Protein AF-B0ER87-F1 (afdb_monomer_lite)

Organism: Entamoeba dispar (strain ATCC PRA-260 / SAW760) (NCBI:txid370354)

pLDDT: mean 89.77, std 8.2, range [53.56, 98.44]

Structure (mmCIF, N/CA/C/O backbone):
data_AF-B0ER87-F1
#
_entry.id   AF-B0ER87-F1
#
loop_
_atom_site.group_PDB
_atom_site.id
_atom_site.type_symbol
_atom_site.label_atom_id
_atom_site.label_alt_id
_atom_site.label_comp_id
_atom_site.label_asym_id
_atom_site.label_entity_id
_atom_site.label_seq_id
_atom_site.pdbx_PDB_ins_code
_atom_site.Cartn_x
_atom_site.Cartn_y
_atom_site.Cartn_z
_atom_site.occupancy
_atom_site.B_iso_or_equiv
_atom_site.auth_seq_id
_atom_site.auth_comp_id
_atom_site.auth_asym_id
_atom_site.auth_atom_id
_atom_site.pdbx_PDB_model_num
ATOM 1 N N . MET A 1 1 ? 21.633 -5.264 -20.282 1.00 67.19 1 MET A N 1
ATOM 2 C CA . MET A 1 1 ? 21.502 -3.811 -20.520 1.00 67.19 1 MET A CA 1
ATOM 3 C C . MET A 1 1 ? 20.647 -3.518 -21.751 1.00 67.19 1 MET A C 1
ATOM 5 O O . MET A 1 1 ? 19.527 -3.089 -21.542 1.00 67.19 1 MET A O 1
ATOM 9 N N . LYS A 1 2 ? 21.061 -3.895 -22.976 1.00 79.31 2 LYS A N 1
ATOM 10 C CA . LYS A 1 2 ? 20.283 -3.659 -24.220 1.00 79.31 2 LYS A CA 1
ATOM 11 C C . LYS A 1 2 ? 18.790 -4.029 -24.152 1.00 79.31 2 LYS A C 1
ATOM 13 O O . LYS A 1 2 ? 17.955 -3.267 -24.606 1.00 79.31 2 LYS A O 1
ATOM 18 N N . ILE A 1 3 ? 18.440 -5.175 -23.555 1.00 76.44 3 ILE A N 1
ATOM 19 C CA . ILE A 1 3 ? 17.034 -5.621 -23.431 1.00 76.44 3 ILE A CA 1
ATOM 20 C C . ILE A 1 3 ? 16.199 -4.661 -22.567 1.00 76.44 3 ILE A C 1
ATOM 22 O O . ILE A 1 3 ? 15.046 -4.402 -22.888 1.00 76.44 3 ILE A O 1
ATOM 26 N N . TYR A 1 4 ? 16.778 -4.124 -21.490 1.00 80.00 4 TYR A N 1
ATOM 27 C CA . TYR A 1 4 ? 16.091 -3.172 -20.619 1.00 80.00 4 TYR A CA 1
ATOM 28 C C . TYR A 1 4 ? 15.885 -1.825 -21.317 1.00 80.00 4 TYR A C 1
ATOM 30 O O . TYR A 1 4 ? 14.798 -1.270 -21.248 1.00 80.00 4 TYR A O 1
ATOM 38 N N . GLU A 1 5 ? 16.912 -1.320 -22.006 1.00 76.25 5 GLU A N 1
ATOM 39 C CA . GLU A 1 5 ? 16.836 -0.058 -22.757 1.00 76.25 5 GLU A CA 1
ATOM 40 C C . GLU A 1 5 ? 15.736 -0.123 -23.821 1.00 76.25 5 GLU A C 1
ATOM 42 O O . GLU A 1 5 ? 14.880 0.755 -23.869 1.00 76.25 5 GLU A O 1
ATOM 47 N N . ILE A 1 6 ? 15.694 -1.222 -24.581 1.00 77.00 6 ILE A N 1
ATOM 48 C CA . ILE A 1 6 ? 14.645 -1.486 -25.569 1.00 77.00 6 ILE A CA 1
ATOM 49 C C . ILE A 1 6 ? 13.263 -1.544 -24.899 1.00 77.00 6 ILE A C 1
ATOM 51 O O . ILE A 1 6 ? 12.319 -0.917 -25.371 1.00 77.00 6 ILE A O 1
ATOM 55 N N . ALA A 1 7 ? 13.127 -2.270 -23.784 1.00 71.75 7 ALA A N 1
ATOM 56 C CA . ALA A 1 7 ? 11.853 -2.367 -23.073 1.00 71.75 7 ALA A CA 1
ATOM 57 C C . ALA A 1 7 ? 11.386 -1.013 -22.517 1.00 71.75 7 ALA A C 1
ATOM 59 O O . ALA A 1 7 ? 10.198 -0.718 -22.582 1.00 71.75 7 ALA A O 1
ATOM 60 N N . HIS A 1 8 ? 12.301 -0.184 -22.009 1.00 76.19 8 HIS A N 1
ATOM 61 C CA . HIS A 1 8 ? 11.993 1.157 -21.514 1.00 76.19 8 HIS A CA 1
ATOM 62 C C . HIS A 1 8 ? 11.523 2.075 -22.651 1.00 76.19 8 HIS A C 1
ATOM 64 O O . HIS A 1 8 ? 10.492 2.729 -22.514 1.00 76.19 8 HIS A O 1
ATOM 70 N N . GLU A 1 9 ? 12.216 2.079 -23.790 1.00 79.38 9 GLU A N 1
ATOM 71 C CA . GLU A 1 9 ? 11.803 2.852 -24.966 1.00 79.38 9 GLU A CA 1
ATOM 72 C C . GLU A 1 9 ? 10.400 2.440 -25.440 1.00 79.38 9 GLU A C 1
ATOM 74 O O . GLU A 1 9 ? 9.530 3.288 -25.644 1.00 79.38 9 GLU A O 1
ATOM 79 N N . PHE A 1 10 ? 10.131 1.133 -25.520 1.00 79.06 10 PHE A N 1
ATOM 80 C CA . PHE A 1 10 ? 8.806 0.641 -25.894 1.00 79.06 10 PHE A CA 1
ATOM 81 C C . PHE A 1 10 ? 7.740 0.914 -24.837 1.00 79.06 10 PHE A C 1
ATOM 83 O O . PHE A 1 10 ? 6.597 1.179 -25.209 1.00 79.06 10 PHE A O 1
ATOM 90 N N . LEU A 1 11 ? 8.075 0.893 -23.543 1.00 80.81 11 LEU A N 1
ATOM 91 C CA . LEU A 1 11 ? 7.136 1.217 -22.467 1.00 80.81 11 LEU A CA 1
ATOM 92 C C . LEU A 1 11 ? 6.538 2.615 -22.674 1.00 80.81 11 LEU A C 1
ATOM 94 O O . LEU A 1 11 ? 5.349 2.807 -22.445 1.00 80.81 11 LEU A O 1
ATOM 98 N N . GLN A 1 12 ? 7.341 3.580 -23.136 1.00 76.19 12 GLN A N 1
ATOM 99 C CA . GLN A 1 12 ? 6.901 4.960 -23.395 1.00 76.19 12 GLN A CA 1
ATOM 100 C C . GLN A 1 12 ? 5.921 5.088 -24.569 1.00 76.19 12 GLN A C 1
ATOM 102 O O . GLN A 1 12 ? 5.213 6.087 -24.663 1.00 76.19 12 GLN A O 1
ATOM 107 N N . GLN A 1 13 ? 5.865 4.090 -25.451 1.00 78.62 13 GLN A N 1
ATOM 108 C CA . GLN A 1 13 ? 5.068 4.109 -26.683 1.00 78.62 13 GLN A CA 1
ATOM 109 C C . GLN A 1 13 ? 3.936 3.065 -26.685 1.00 78.62 13 GLN A C 1
ATOM 111 O O . GLN A 1 13 ? 3.193 2.962 -27.661 1.00 78.62 13 GLN A O 1
ATOM 116 N N . SER A 1 14 ? 3.817 2.268 -25.621 1.00 79.25 14 SER A N 1
ATOM 117 C CA . SER A 1 14 ? 2.914 1.114 -25.543 1.00 79.25 14 SER A CA 1
ATOM 118 C C . SER A 1 14 ? 1.769 1.340 -24.562 1.00 79.25 14 SER A C 1
ATOM 120 O O . SER A 1 14 ? 1.901 2.113 -23.622 1.00 79.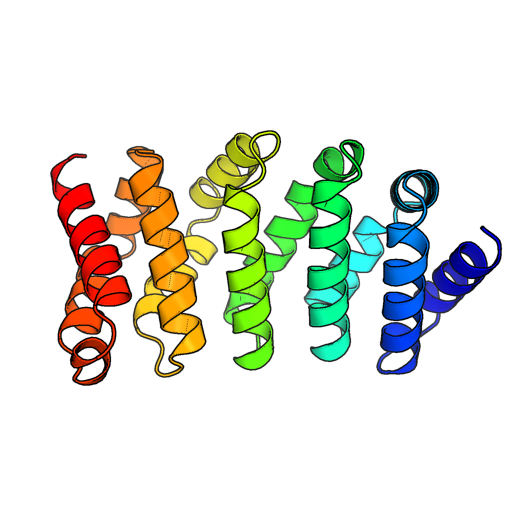25 14 SER A O 1
ATOM 122 N N . PHE A 1 15 ? 0.675 0.592 -24.738 1.00 74.62 15 PHE A N 1
ATOM 123 C CA . PHE A 1 15 ? -0.490 0.587 -23.844 1.00 74.62 15 PHE A CA 1
ATOM 124 C C . PHE A 1 15 ? -1.000 -0.845 -23.617 1.00 74.62 15 PHE A C 1
ATOM 126 O O . PHE A 1 15 ? -0.738 -1.736 -24.435 1.00 74.62 15 PHE A O 1
ATOM 133 N N . GLY A 1 16 ? -1.722 -1.083 -22.517 1.00 78.81 16 GLY A N 1
ATOM 134 C CA . GLY A 1 16 ? -2.387 -2.364 -22.247 1.00 78.81 16 GLY A CA 1
ATOM 135 C C . GLY A 1 16 ? -1.434 -3.569 -22.214 1.00 78.81 16 GLY A C 1
ATOM 136 O O . GLY A 1 16 ? -0.385 -3.532 -21.574 1.00 78.81 16 GLY A O 1
ATOM 137 N N . ASP A 1 17 ? -1.776 -4.659 -22.910 1.00 81.00 17 ASP A N 1
ATOM 138 C CA . ASP A 1 17 ? -1.030 -5.926 -22.820 1.00 81.00 17 ASP A CA 1
ATOM 139 C C . ASP A 1 17 ? 0.439 -5.815 -23.290 1.00 81.00 17 ASP A C 1
ATOM 141 O O . ASP A 1 17 ? 1.310 -6.490 -22.739 1.00 81.00 17 ASP A O 1
ATOM 145 N N . VAL A 1 18 ? 0.752 -4.940 -24.256 1.00 82.81 18 VAL A N 1
ATOM 146 C CA . VAL A 1 18 ? 2.143 -4.724 -24.707 1.00 82.81 18 VAL A CA 1
ATOM 147 C C . VAL A 1 18 ? 2.964 -4.070 -23.597 1.00 82.81 18 VAL A C 1
ATOM 149 O O . VAL A 1 18 ? 4.065 -4.529 -23.287 1.00 82.81 18 VAL A O 1
ATOM 152 N N . MET A 1 19 ? 2.403 -3.056 -22.934 1.00 86.62 19 MET A N 1
ATOM 153 C CA . MET A 1 19 ? 3.028 -2.433 -21.767 1.00 86.62 19 MET A CA 1
ATOM 154 C C . MET A 1 19 ? 3.212 -3.450 -20.635 1.00 86.62 19 MET A C 1
ATOM 156 O O . MET A 1 19 ? 4.279 -3.523 -20.027 1.00 86.62 19 MET A O 1
ATOM 160 N N . ALA A 1 20 ? 2.208 -4.295 -20.399 1.00 85.12 20 ALA A N 1
ATOM 161 C CA . ALA A 1 20 ? 2.263 -5.343 -19.390 1.00 85.12 20 ALA A CA 1
ATOM 162 C C . ALA A 1 20 ? 3.418 -6.338 -19.634 1.00 85.12 20 ALA A C 1
ATOM 164 O O . ALA A 1 20 ? 4.075 -6.765 -18.682 1.00 85.12 20 ALA A O 1
ATOM 165 N N . ILE A 1 21 ? 3.704 -6.688 -20.894 1.00 86.19 21 ILE A N 1
ATOM 166 C CA . ILE A 1 21 ? 4.863 -7.517 -21.261 1.00 86.19 21 ILE A CA 1
ATOM 167 C C . ILE A 1 21 ? 6.172 -6.769 -20.990 1.00 86.19 21 ILE A C 1
ATOM 169 O O . ILE A 1 21 ? 7.085 -7.345 -20.396 1.00 86.19 21 ILE A O 1
ATOM 173 N N . MET A 1 22 ? 6.262 -5.487 -21.359 1.00 87.12 22 MET A N 1
ATOM 174 C CA . MET A 1 22 ? 7.466 -4.687 -21.098 1.00 87.12 22 MET A CA 1
ATOM 175 C C . MET A 1 22 ? 7.754 -4.579 -19.598 1.00 87.12 22 MET A C 1
ATOM 177 O O . MET A 1 22 ? 8.886 -4.815 -19.184 1.00 87.12 22 MET A O 1
ATOM 181 N N . LEU A 1 23 ? 6.735 -4.355 -18.764 1.00 88.88 23 LEU A N 1
ATOM 182 C CA . LEU A 1 23 ? 6.876 -4.336 -17.303 1.00 88.88 23 LEU A CA 1
ATOM 183 C C . LEU A 1 23 ? 7.389 -5.671 -16.740 1.00 88.88 23 LEU A C 1
ATOM 185 O O . LEU A 1 23 ? 8.205 -5.674 -15.819 1.00 88.88 23 LEU A O 1
ATOM 189 N N . ILE A 1 24 ? 6.970 -6.810 -17.305 1.00 87.19 24 ILE A N 1
ATOM 190 C CA . ILE A 1 24 ? 7.498 -8.133 -16.925 1.00 87.19 24 ILE A CA 1
ATOM 191 C C . ILE A 1 24 ? 8.990 -8.236 -17.265 1.00 87.19 24 ILE A C 1
ATOM 193 O O . ILE A 1 24 ? 9.791 -8.643 -16.421 1.00 87.19 24 ILE A O 1
ATOM 197 N N . VAL A 1 25 ? 9.378 -7.844 -18.482 1.00 85.88 25 VAL A N 1
ATOM 198 C CA . VAL A 1 25 ? 10.783 -7.864 -18.920 1.00 85.88 25 VAL A CA 1
ATOM 199 C C . VAL A 1 25 ? 11.632 -6.947 -18.043 1.00 85.88 25 VAL A C 1
ATOM 201 O O . VAL A 1 25 ? 12.711 -7.339 -17.593 1.00 85.88 25 VAL A O 1
ATOM 204 N N . MET A 1 26 ? 11.142 -5.745 -17.744 1.00 87.75 26 MET A N 1
ATOM 205 C CA . MET A 1 26 ? 11.828 -4.782 -16.884 1.00 87.75 26 MET A CA 1
ATOM 206 C C . MET A 1 26 ? 11.976 -5.308 -15.460 1.00 87.75 26 MET A C 1
ATOM 208 O O . MET A 1 26 ? 13.077 -5.257 -14.913 1.00 87.75 26 MET A O 1
ATOM 212 N N . LYS A 1 27 ? 10.927 -5.901 -14.880 1.00 89.25 27 LYS A N 1
ATOM 213 C CA . LYS A 1 27 ? 10.997 -6.539 -13.562 1.00 89.25 27 LYS A CA 1
ATOM 214 C C . LYS A 1 27 ? 12.053 -7.647 -13.525 1.00 89.25 27 LYS A C 1
ATOM 216 O O . LYS A 1 27 ? 12.940 -7.604 -12.682 1.00 89.25 27 LYS A O 1
ATOM 221 N N . HIS A 1 28 ? 12.020 -8.600 -14.455 1.00 87.25 28 HIS A N 1
ATOM 222 C CA . HIS A 1 28 ? 12.972 -9.717 -14.444 1.00 87.25 28 HIS A CA 1
ATOM 223 C C . HIS A 1 28 ? 14.415 -9.290 -14.723 1.00 87.25 28 HIS A C 1
ATOM 225 O O . HIS A 1 28 ? 15.350 -9.800 -14.112 1.00 87.25 28 HIS A O 1
ATOM 231 N N . THR A 1 29 ? 14.622 -8.328 -15.622 1.00 84.31 29 THR A N 1
ATOM 232 C CA . THR A 1 29 ? 15.973 -7.817 -15.893 1.00 84.31 29 THR A CA 1
ATOM 233 C C . THR A 1 29 ? 16.531 -7.042 -14.701 1.00 84.31 29 THR A C 1
ATOM 235 O O . THR A 1 29 ? 17.677 -7.256 -14.312 1.00 84.31 29 THR A O 1
ATOM 238 N N . SER A 1 30 ? 15.723 -6.186 -14.077 1.00 86.38 30 SER A N 1
ATOM 239 C CA . SER A 1 30 ? 16.119 -5.435 -12.880 1.00 86.38 30 SER A CA 1
ATOM 240 C C . SER A 1 30 ? 16.281 -6.314 -11.633 1.00 86.38 30 SER A C 1
ATOM 242 O O . SER A 1 30 ? 17.092 -5.999 -10.764 1.00 86.38 30 SER A O 1
ATOM 244 N N . GLU A 1 31 ? 15.592 -7.458 -11.553 1.00 82.88 31 GLU A N 1
ATOM 245 C CA . GLU A 1 31 ? 15.802 -8.453 -10.498 1.00 82.88 31 GLU A CA 1
ATOM 246 C C . GLU A 1 31 ? 17.242 -8.973 -10.472 1.00 82.88 31 GLU A C 1
ATOM 248 O O . GLU A 1 31 ? 17.806 -9.157 -9.393 1.00 82.88 31 GLU A O 1
ATOM 253 N N . SER A 1 32 ? 17.854 -9.200 -11.629 1.00 81.31 32 SER A N 1
ATOM 254 C CA . SER A 1 32 ? 19.213 -9.740 -11.699 1.00 81.31 32 SER A CA 1
ATOM 255 C C . SER A 1 32 ? 20.306 -8.673 -11.579 1.00 81.31 32 SER A C 1
ATOM 257 O O . SER A 1 32 ? 21.441 -9.015 -11.254 1.00 81.31 32 SER A O 1
ATOM 259 N N . PHE A 1 33 ? 19.996 -7.393 -11.820 1.00 80.75 33 PHE A N 1
ATOM 260 C CA . PHE A 1 33 ? 21.007 -6.336 -11.926 1.00 80.75 33 PHE A CA 1
ATOM 261 C C . PHE A 1 33 ? 20.566 -5.031 -11.249 1.00 80.75 33 PHE A C 1
ATOM 263 O O . PHE A 1 33 ? 19.824 -4.237 -11.823 1.00 80.75 33 PHE A O 1
ATOM 270 N N . GLN A 1 34 ? 21.103 -4.748 -10.058 1.00 83.31 34 GLN A N 1
ATOM 271 C CA . GLN A 1 34 ? 20.823 -3.508 -9.318 1.00 83.31 34 GLN A CA 1
ATOM 272 C C . GLN A 1 34 ? 21.171 -2.236 -10.113 1.00 83.31 34 GLN A C 1
ATOM 274 O O . GLN A 1 34 ? 20.465 -1.233 -10.016 1.00 83.31 34 GLN A O 1
ATOM 279 N N . SER A 1 35 ? 22.225 -2.274 -10.937 1.00 86.06 35 SER A N 1
ATOM 280 C CA . SER A 1 35 ? 22.613 -1.148 -11.797 1.00 86.06 35 SER A CA 1
ATOM 281 C C . SER A 1 35 ? 21.507 -0.735 -12.768 1.00 86.06 35 SER A C 1
ATOM 283 O O . SER A 1 35 ? 21.368 0.451 -13.044 1.00 86.06 35 SER A O 1
ATOM 285 N N . ILE A 1 36 ? 20.676 -1.682 -13.221 1.00 87.19 36 ILE A N 1
ATOM 286 C CA . ILE A 1 36 ? 19.528 -1.395 -14.086 1.00 87.19 36 ILE A CA 1
ATOM 287 C C . ILE A 1 36 ? 18.488 -0.563 -13.339 1.00 87.19 36 ILE A C 1
ATOM 289 O O . ILE A 1 36 ? 17.975 0.393 -13.909 1.00 87.19 36 ILE A O 1
ATOM 293 N N . ILE A 1 37 ? 18.216 -0.877 -12.067 1.00 89.38 37 ILE A N 1
ATOM 294 C CA . ILE A 1 37 ? 17.279 -0.098 -11.243 1.00 89.38 37 ILE A CA 1
ATOM 295 C C . ILE A 1 37 ? 17.784 1.338 -11.110 1.00 89.38 37 ILE A C 1
ATOM 297 O O . ILE A 1 37 ? 17.033 2.278 -11.341 1.00 89.38 37 ILE A O 1
ATOM 301 N N . LYS A 1 38 ? 19.074 1.524 -10.810 1.00 87.81 38 LYS A N 1
ATOM 302 C CA . LYS A 1 38 ? 19.651 2.867 -10.687 1.00 87.81 38 LYS A CA 1
ATOM 303 C C . LYS A 1 38 ? 19.537 3.657 -11.995 1.00 87.81 38 LYS A C 1
ATOM 305 O O . LYS A 1 38 ? 19.010 4.760 -11.990 1.00 87.81 38 LYS A O 1
ATOM 310 N N . THR A 1 39 ? 19.929 3.064 -13.122 1.00 87.56 39 THR A N 1
ATOM 311 C CA . THR A 1 39 ? 19.788 3.697 -14.442 1.00 87.56 39 THR A CA 1
ATOM 312 C C . THR A 1 39 ? 18.327 3.986 -14.801 1.00 87.56 39 THR A C 1
ATOM 314 O O . THR A 1 39 ? 18.041 4.981 -15.458 1.00 87.56 39 THR A O 1
ATOM 317 N N . ALA A 1 40 ? 17.384 3.142 -14.381 1.00 87.50 40 ALA A N 1
ATOM 318 C CA . ALA A 1 40 ? 15.955 3.385 -14.558 1.00 87.50 40 ALA A CA 1
ATOM 319 C C . ALA A 1 40 ? 15.502 4.654 -13.827 1.00 87.50 40 ALA A C 1
ATOM 321 O O . ALA A 1 40 ? 14.832 5.508 -14.410 1.00 87.50 40 ALA A O 1
ATOM 322 N N . LEU A 1 41 ? 15.897 4.768 -12.558 1.00 90.50 41 LEU A N 1
ATOM 323 C CA . LEU A 1 41 ? 15.588 5.901 -11.691 1.00 90.50 41 LEU A CA 1
ATOM 324 C C . LEU A 1 41 ? 16.219 7.193 -12.213 1.00 90.50 41 LEU A C 1
ATOM 326 O O . LEU A 1 41 ? 15.517 8.193 -12.329 1.00 90.50 41 LEU A O 1
ATOM 330 N N . ASP A 1 42 ? 17.492 7.144 -12.613 1.00 88.75 42 ASP A N 1
ATOM 331 C CA . ASP A 1 42 ? 18.217 8.287 -13.186 1.00 88.75 42 ASP A CA 1
ATOM 332 C C . ASP A 1 42 ? 17.552 8.801 -14.480 1.00 88.75 42 ASP A C 1
ATOM 334 O O . ASP A 1 42 ? 17.602 9.992 -14.778 1.00 88.75 42 ASP A O 1
ATOM 338 N N . ASN A 1 43 ? 16.873 7.919 -15.225 1.00 87.12 43 ASN A N 1
ATOM 339 C CA . ASN A 1 43 ? 16.103 8.268 -16.423 1.00 87.12 43 ASN A CA 1
ATOM 340 C C . ASN A 1 43 ? 14.633 8.636 -16.136 1.00 87.12 43 ASN A C 1
ATOM 342 O O . ASN A 1 43 ? 13.832 8.734 -17.064 1.00 87.12 43 ASN A O 1
ATOM 346 N N . GLY A 1 44 ? 14.249 8.821 -14.871 1.00 87.88 44 GLY A N 1
ATOM 347 C CA . GLY A 1 44 ? 12.928 9.333 -14.504 1.00 87.88 44 GLY A CA 1
ATOM 348 C C . GLY A 1 44 ? 11.781 8.330 -14.634 1.00 87.88 44 GLY A C 1
ATOM 349 O O . GLY A 1 44 ? 10.622 8.747 -14.690 1.00 87.88 44 GLY A O 1
ATOM 350 N N . ILE A 1 45 ? 12.059 7.018 -14.633 1.00 90.00 45 ILE A N 1
ATOM 351 C CA . ILE A 1 45 ? 11.023 5.984 -14.812 1.00 90.00 45 ILE A CA 1
ATOM 352 C C . ILE A 1 45 ? 9.860 6.105 -13.818 1.00 90.00 45 ILE A C 1
ATOM 354 O O . ILE A 1 45 ? 8.727 5.757 -14.138 1.00 90.00 45 ILE A O 1
ATOM 358 N N . MET A 1 46 ? 10.114 6.631 -12.617 1.00 93.25 46 MET A N 1
ATOM 359 C CA . MET A 1 46 ? 9.098 6.772 -11.573 1.00 93.25 46 MET A CA 1
ATOM 360 C C . MET A 1 46 ? 7.913 7.633 -12.015 1.00 93.25 46 MET A C 1
ATOM 362 O O . MET A 1 46 ? 6.784 7.322 -11.646 1.00 93.25 46 MET A O 1
ATOM 366 N N . HIS A 1 47 ? 8.127 8.649 -12.859 1.00 91.25 47 HIS A N 1
ATOM 367 C CA . HIS A 1 47 ? 7.031 9.440 -13.430 1.00 91.25 47 HIS A CA 1
ATOM 368 C C . HIS A 1 47 ? 6.108 8.589 -14.305 1.00 91.25 47 HIS A C 1
ATOM 370 O O . HIS A 1 47 ? 4.885 8.720 -14.250 1.00 91.25 47 HIS A O 1
ATOM 376 N N . GLN A 1 48 ? 6.690 7.677 -15.080 1.00 90.50 48 GLN A N 1
ATOM 377 C CA . GLN A 1 48 ? 5.933 6.756 -15.912 1.00 90.50 48 GLN A CA 1
ATOM 378 C C . GLN A 1 48 ? 5.200 5.711 -15.068 1.00 90.50 48 GLN A C 1
ATOM 380 O O . GLN A 1 48 ? 4.030 5.445 -15.322 1.00 90.50 48 GLN A O 1
ATOM 385 N N . LEU A 1 49 ? 5.839 5.167 -14.027 1.00 94.25 49 LEU A N 1
ATOM 386 C CA . LEU A 1 49 ? 5.188 4.224 -13.112 1.00 94.25 49 LEU A CA 1
ATOM 387 C C . LEU A 1 49 ? 3.997 4.862 -12.387 1.00 94.25 49 LEU A C 1
ATOM 389 O O . LEU A 1 49 ? 2.954 4.225 -12.274 1.00 94.25 49 LEU A O 1
ATOM 393 N N . VAL A 1 50 ? 4.117 6.124 -11.963 1.00 94.56 50 VAL A N 1
ATOM 394 C CA . VAL A 1 50 ? 2.994 6.903 -11.415 1.00 94.56 50 VAL A CA 1
ATOM 395 C C . VAL A 1 50 ? 1.859 7.033 -12.432 1.00 94.56 50 VAL A C 1
ATOM 397 O O . VAL A 1 50 ? 0.710 6.765 -12.096 1.00 94.56 50 VAL A O 1
ATOM 400 N N . SER A 1 51 ? 2.171 7.381 -13.684 1.00 92.44 51 SER A N 1
ATOM 401 C CA . SER A 1 51 ? 1.163 7.478 -14.749 1.00 92.44 51 SER A CA 1
ATOM 402 C C . SER A 1 51 ? 0.412 6.156 -14.950 1.00 92.44 51 SER A C 1
ATOM 404 O O . SER A 1 51 ? -0.812 6.143 -15.058 1.00 92.44 51 SER A O 1
ATOM 406 N N . ILE A 1 52 ? 1.127 5.028 -14.912 1.00 92.75 52 ILE A N 1
ATOM 407 C CA . ILE A 1 52 ? 0.526 3.694 -15.031 1.00 92.75 52 ILE A CA 1
ATOM 408 C C . ILE A 1 52 ? -0.412 3.400 -13.854 1.00 92.75 52 ILE A C 1
ATOM 410 O O . ILE A 1 52 ? -1.516 2.902 -14.077 1.00 92.75 52 ILE A O 1
ATOM 414 N N . ILE A 1 53 ? -0.001 3.729 -12.620 1.00 95.19 53 ILE A N 1
ATOM 415 C CA . ILE A 1 53 ? -0.832 3.560 -11.416 1.00 95.19 53 ILE A CA 1
ATOM 416 C C . ILE A 1 53 ? -2.143 4.337 -11.512 1.00 95.19 53 ILE A C 1
ATOM 418 O O . ILE A 1 53 ? -3.159 3.829 -11.058 1.00 95.19 53 ILE A O 1
ATOM 422 N N . LEU A 1 54 ? -2.141 5.525 -12.112 1.00 90.88 54 LEU A N 1
ATOM 423 C CA . LEU A 1 54 ? -3.337 6.361 -12.189 1.00 90.88 54 LEU A CA 1
ATOM 424 C C . LEU A 1 54 ? -4.231 6.014 -13.388 1.00 90.88 54 LEU A C 1
ATOM 426 O O . LEU A 1 54 ? -5.451 6.014 -13.259 1.00 90.88 54 LEU A O 1
ATOM 430 N N . TYR A 1 55 ? -3.651 5.696 -14.549 1.00 88.25 55 TYR A N 1
ATOM 431 C CA . TYR A 1 55 ? -4.389 5.792 -15.816 1.00 88.25 55 TYR A CA 1
ATOM 432 C C . TYR A 1 55 ? -4.431 4.521 -16.671 1.00 88.25 55 TYR A C 1
ATOM 434 O O . TYR A 1 55 ? -5.207 4.481 -17.624 1.00 88.25 55 TYR A O 1
ATOM 442 N N . ASP A 1 56 ? -3.642 3.484 -16.373 1.00 88.12 56 ASP A N 1
ATOM 443 C CA . ASP A 1 56 ? -3.606 2.278 -17.219 1.00 88.12 56 ASP A CA 1
ATOM 444 C C . ASP A 1 56 ? -4.498 1.137 -16.689 1.00 88.12 56 ASP A C 1
ATOM 446 O O . ASP A 1 56 ? -5.240 1.277 -15.720 1.00 88.12 56 ASP A O 1
ATOM 450 N N . SER A 1 57 ? -4.452 -0.026 -17.331 1.00 90.12 57 SER A N 1
ATOM 451 C CA . SER A 1 57 ? -5.173 -1.234 -16.940 1.00 90.12 57 SER A CA 1
ATOM 452 C C . SER A 1 57 ? -4.719 -1.794 -15.585 1.00 90.12 57 SER A C 1
ATOM 454 O O 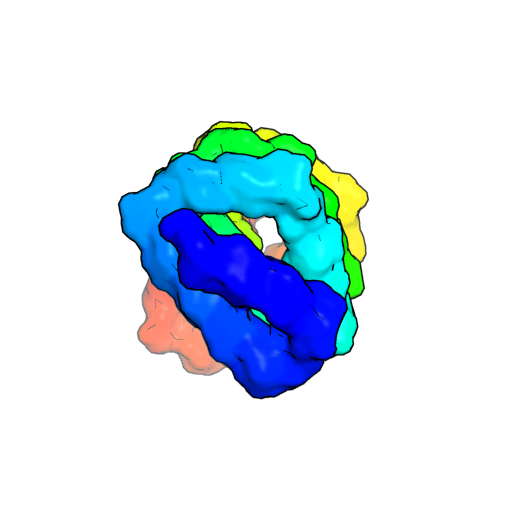. SER A 1 57 ? -3.540 -1.727 -15.230 1.00 90.12 57 SER A O 1
ATOM 456 N N . ASP A 1 58 ? -5.631 -2.453 -14.863 1.00 91.88 58 ASP A N 1
ATOM 457 C CA . ASP A 1 58 ? -5.335 -3.109 -13.576 1.00 91.88 58 ASP A CA 1
ATOM 458 C C . ASP A 1 58 ? -4.173 -4.110 -13.682 1.00 91.88 58 ASP A C 1
ATOM 460 O O . ASP A 1 58 ? -3.314 -4.174 -12.804 1.00 91.88 58 ASP A O 1
ATOM 464 N N . LYS A 1 59 ? -4.059 -4.806 -14.821 1.00 91.38 59 LYS A N 1
ATOM 465 C CA . LYS A 1 59 ? -2.919 -5.678 -15.148 1.00 91.38 59 LYS A CA 1
ATOM 466 C C . LYS A 1 59 ? -1.574 -4.945 -15.111 1.00 91.38 59 LYS A C 1
ATOM 468 O O . LYS A 1 59 ? -0.572 -5.527 -14.684 1.00 91.38 59 LYS A O 1
ATOM 473 N N . CYS A 1 60 ? -1.512 -3.725 -15.636 1.00 93.12 60 CYS A N 1
ATOM 474 C CA . CYS A 1 60 ? -0.299 -2.914 -15.630 1.00 93.12 60 CYS A CA 1
ATOM 475 C C . CYS A 1 60 ? -0.020 -2.390 -14.221 1.00 93.12 60 CYS A C 1
ATOM 477 O O . CYS A 1 60 ? 1.108 -2.525 -13.745 1.00 93.12 60 CYS A O 1
ATOM 479 N N . LYS A 1 61 ? -1.049 -1.894 -13.522 1.00 95.25 61 LYS A N 1
ATOM 480 C CA . LYS A 1 61 ? -0.952 -1.422 -12.133 1.00 95.25 61 LYS A CA 1
ATOM 481 C C . LYS A 1 61 ? -0.378 -2.499 -11.207 1.00 95.25 61 LYS A C 1
ATOM 483 O O . LYS A 1 61 ? 0.637 -2.273 -10.553 1.00 95.25 61 LYS A O 1
ATOM 488 N N . GLU A 1 62 ? -0.942 -3.706 -11.242 1.00 95.38 62 GLU A N 1
ATOM 489 C CA . GLU A 1 62 ? -0.470 -4.873 -10.484 1.00 95.38 62 GLU A CA 1
ATOM 490 C C . GLU A 1 62 ? 1.022 -5.158 -10.742 1.00 95.38 62 GLU A C 1
ATOM 492 O O . GLU A 1 62 ? 1.813 -5.365 -9.817 1.00 95.38 62 GLU A O 1
ATOM 497 N N . ARG A 1 63 ? 1.441 -5.139 -12.014 1.00 94.69 63 ARG A N 1
ATOM 498 C CA . ARG A 1 63 ? 2.838 -5.387 -12.401 1.00 94.69 63 ARG A CA 1
ATOM 499 C C . ARG A 1 63 ? 3.778 -4.306 -11.887 1.00 94.69 63 ARG A C 1
ATOM 501 O O . ARG A 1 63 ? 4.869 -4.646 -11.429 1.00 94.69 63 ARG A O 1
ATOM 508 N N . VAL A 1 64 ? 3.366 -3.039 -11.937 1.00 96.38 64 VAL A N 1
ATOM 509 C CA . VAL A 1 64 ? 4.140 -1.922 -11.384 1.00 96.38 64 VAL A CA 1
ATOM 510 C C . VAL A 1 64 ? 4.321 -2.098 -9.880 1.00 96.38 64 VAL A C 1
ATOM 512 O O . VAL A 1 64 ? 5.459 -2.075 -9.418 1.00 96.38 64 VAL A O 1
ATOM 515 N N . LEU A 1 65 ? 3.249 -2.365 -9.127 1.00 97.25 65 LEU A N 1
ATOM 516 C CA . LEU A 1 65 ? 3.321 -2.592 -7.676 1.00 97.25 65 LEU A CA 1
ATOM 517 C C . LEU A 1 65 ? 4.297 -3.731 -7.339 1.00 97.25 65 LEU A C 1
ATOM 519 O O . LEU A 1 65 ? 5.199 -3.572 -6.513 1.00 97.25 65 LEU A O 1
ATOM 523 N N . LYS A 1 66 ? 4.188 -4.863 -8.048 1.00 94.81 66 LYS A N 1
ATOM 524 C CA . LYS A 1 66 ? 5.074 -6.024 -7.862 1.00 94.81 66 LYS A CA 1
ATOM 525 C C . LYS A 1 66 ? 6.526 -5.728 -8.239 1.00 94.81 66 LYS A C 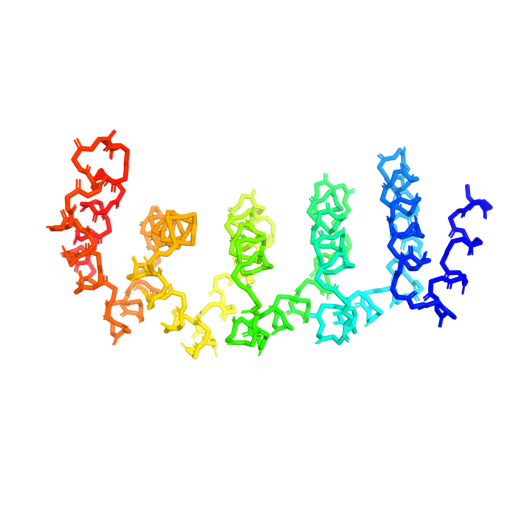1
ATOM 527 O O . LYS A 1 66 ? 7.430 -6.273 -7.608 1.00 94.81 66 LYS A O 1
ATOM 532 N N . MET A 1 67 ? 6.769 -4.903 -9.255 1.00 94.50 67 MET A N 1
ATOM 533 C CA . MET A 1 67 ? 8.117 -4.485 -9.644 1.00 94.50 67 MET A CA 1
ATOM 534 C C . MET A 1 67 ? 8.731 -3.539 -8.605 1.00 94.50 67 MET A C 1
ATOM 536 O O . MET A 1 67 ? 9.852 -3.775 -8.157 1.00 94.50 67 MET A O 1
ATOM 540 N N . VAL A 1 68 ? 7.988 -2.521 -8.165 1.00 95.75 68 VAL A N 1
ATOM 541 C CA . VAL A 1 68 ? 8.469 -1.533 -7.189 1.00 95.75 68 VAL A CA 1
ATOM 542 C C . VAL A 1 68 ? 8.796 -2.199 -5.849 1.00 95.75 68 VAL A C 1
ATOM 544 O O . VAL A 1 68 ? 9.866 -1.943 -5.306 1.00 95.75 68 VAL A O 1
ATOM 547 N N . LEU A 1 69 ? 7.983 -3.146 -5.356 1.00 94.38 69 LEU A N 1
ATOM 548 C CA . LEU A 1 69 ? 8.310 -3.900 -4.130 1.00 94.38 69 LEU A CA 1
ATOM 549 C C . LEU A 1 69 ? 9.622 -4.683 -4.225 1.00 94.38 69 LEU A C 1
ATOM 551 O O . LEU A 1 69 ? 10.333 -4.844 -3.230 1.00 94.38 69 LEU A O 1
ATOM 555 N N . VAL A 1 70 ? 9.946 -5.206 -5.408 1.00 92.00 70 VAL A N 1
ATOM 556 C CA . VAL A 1 70 ? 11.231 -5.871 -5.637 1.00 92.00 70 VAL A CA 1
ATOM 557 C C . VAL A 1 70 ? 12.371 -4.856 -5.595 1.00 92.00 70 VAL A C 1
ATOM 559 O O . VAL A 1 70 ? 13.429 -5.154 -5.038 1.00 92.00 70 VAL A O 1
ATOM 562 N N . TRP A 1 71 ? 12.164 -3.662 -6.149 1.00 93.75 71 TRP A N 1
ATOM 563 C CA . TRP A 1 71 ? 13.170 -2.600 -6.165 1.00 93.75 71 TRP A CA 1
ATOM 564 C C . TRP A 1 71 ? 13.428 -2.018 -4.775 1.00 93.75 71 TRP A C 1
ATOM 566 O O . TRP A 1 71 ? 14.590 -1.791 -4.443 1.00 93.75 71 TRP A O 1
ATOM 576 N N . CYS A 1 72 ? 12.396 -1.899 -3.934 1.00 92.75 72 CYS A N 1
ATOM 577 C CA . CYS A 1 72 ? 12.502 -1.516 -2.521 1.00 92.75 72 CYS A CA 1
ATOM 578 C C . CYS A 1 72 ? 13.521 -2.369 -1.745 1.00 92.75 72 CYS A C 1
ATOM 580 O O . CYS A 1 72 ? 14.176 -1.888 -0.831 1.00 92.75 72 CYS A O 1
ATOM 582 N N . LYS A 1 73 ? 13.697 -3.643 -2.120 1.00 89.56 73 LYS A N 1
ATOM 583 C CA . LYS A 1 73 ? 14.660 -4.560 -1.479 1.00 89.56 73 LYS A CA 1
ATOM 584 C C . LYS A 1 73 ? 16.085 -4.448 -2.025 1.00 89.56 73 LYS A C 1
ATOM 586 O O . LYS A 1 73 ? 16.969 -5.152 -1.546 1.00 89.56 73 LYS A O 1
ATOM 591 N N . LYS A 1 74 ? 16.296 -3.672 -3.090 1.00 89.75 74 LYS A N 1
ATOM 592 C CA . LYS A 1 74 ? 17.524 -3.716 -3.897 1.00 89.75 74 LYS A CA 1
ATOM 593 C C . LYS A 1 74 ? 18.159 -2.358 -4.136 1.00 89.75 74 LYS A C 1
ATOM 595 O O . LYS A 1 74 ? 19.327 -2.331 -4.502 1.00 89.75 74 LYS A O 1
ATOM 600 N N . CYS A 1 75 ? 17.441 -1.246 -4.015 1.00 89.12 75 CYS A N 1
ATOM 601 C CA . CYS A 1 75 ? 17.958 0.042 -4.464 1.00 89.12 75 CYS A CA 1
ATOM 602 C C . CYS A 1 75 ? 17.531 1.197 -3.557 1.00 89.12 75 CYS A C 1
ATOM 604 O O . CYS A 1 75 ? 16.422 1.705 -3.682 1.00 89.12 75 CYS A O 1
ATOM 606 N N . ASP A 1 76 ? 18.452 1.667 -2.713 1.00 87.00 76 ASP A N 1
ATOM 607 C CA . ASP A 1 76 ? 18.185 2.754 -1.759 1.00 87.00 76 ASP A CA 1
ATOM 608 C C . ASP A 1 76 ? 17.846 4.089 -2.445 1.00 87.00 76 ASP A C 1
ATOM 610 O O . ASP A 1 76 ? 17.121 4.914 -1.896 1.00 87.00 76 ASP A O 1
ATOM 614 N N . SER A 1 77 ? 18.317 4.318 -3.678 1.00 88.06 77 SER A N 1
ATOM 615 C CA . SER A 1 77 ? 17.974 5.542 -4.418 1.00 88.06 77 SER A CA 1
ATOM 616 C C . SER A 1 77 ? 16.492 5.625 -4.789 1.00 88.06 77 SER A C 1
ATOM 618 O O . SER A 1 77 ? 16.014 6.714 -5.097 1.00 88.06 77 SER A O 1
ATOM 620 N N . LEU A 1 78 ? 15.751 4.510 -4.734 1.00 92.00 78 LEU A N 1
ATOM 621 C CA . LEU A 1 78 ? 14.306 4.489 -4.963 1.00 92.00 78 LEU A CA 1
ATOM 622 C C . LEU A 1 78 ? 13.563 5.387 -3.962 1.00 92.00 78 LEU A C 1
ATOM 624 O O . LEU A 1 78 ? 12.587 6.040 -4.332 1.00 92.00 78 LEU A O 1
ATOM 628 N N . TRP A 1 79 ? 14.044 5.468 -2.715 1.00 93.06 79 TRP A N 1
ATOM 629 C CA . TRP A 1 79 ? 13.371 6.190 -1.630 1.00 93.06 79 TRP A CA 1
ATOM 630 C C . TRP A 1 79 ? 13.159 7.675 -1.925 1.00 93.06 79 TRP A C 1
ATOM 632 O O . TRP A 1 79 ? 12.160 8.243 -1.487 1.00 93.06 79 TRP A O 1
ATOM 642 N N . LEU A 1 80 ? 14.026 8.281 -2.745 1.00 89.50 80 LEU A N 1
ATOM 643 C CA . LEU A 1 80 ? 13.906 9.676 -3.183 1.00 89.50 80 LEU A CA 1
ATOM 644 C C . LEU A 1 80 ? 12.622 9.950 -3.981 1.00 89.50 80 LEU A C 1
ATOM 646 O O . LEU A 1 80 ? 12.164 11.087 -4.045 1.00 89.50 80 LEU A O 1
ATOM 650 N N . SER A 1 81 ? 12.036 8.918 -4.589 1.00 90.56 81 SER A N 1
ATOM 651 C CA . SER A 1 81 ? 10.840 9.017 -5.431 1.00 90.56 81 SER A CA 1
ATOM 652 C C . SER A 1 81 ? 9.644 8.239 -4.877 1.00 90.56 81 SER A C 1
ATOM 654 O O . SER A 1 81 ? 8.579 8.241 -5.490 1.00 90.56 81 SER A O 1
ATOM 656 N N . MET A 1 82 ? 9.784 7.573 -3.727 1.00 95.75 82 MET A N 1
ATOM 657 C CA . MET A 1 82 ? 8.705 6.745 -3.183 1.00 95.75 82 MET A CA 1
ATOM 658 C C . MET A 1 82 ? 7.529 7.556 -2.649 1.00 95.75 82 MET A C 1
ATOM 660 O O . MET A 1 82 ? 6.393 7.117 -2.793 1.00 95.75 82 MET A O 1
ATOM 664 N N . ASN A 1 83 ? 7.760 8.757 -2.110 1.00 96.06 83 ASN A N 1
ATOM 665 C CA . ASN A 1 83 ? 6.665 9.579 -1.589 1.00 96.06 83 ASN A CA 1
ATOM 666 C C . ASN A 1 83 ? 5.643 9.942 -2.670 1.00 96.06 83 ASN A C 1
ATOM 668 O O . ASN A 1 83 ? 4.447 9.787 -2.451 1.00 96.06 83 ASN A O 1
ATOM 672 N N . SER A 1 84 ? 6.095 10.376 -3.850 1.00 94.50 84 SER A N 1
ATOM 673 C CA . SER A 1 84 ? 5.185 10.703 -4.956 1.00 94.50 84 SER A CA 1
ATOM 674 C C . SER A 1 84 ? 4.448 9.468 -5.474 1.00 94.50 84 SER A C 1
ATOM 676 O O . SER A 1 84 ? 3.270 9.554 -5.823 1.00 94.50 84 SER A O 1
ATOM 678 N N . PHE A 1 85 ? 5.109 8.310 -5.475 1.00 97.50 85 PHE A N 1
ATOM 679 C CA . PHE A 1 85 ? 4.489 7.042 -5.843 1.00 97.50 85 PHE A CA 1
ATOM 680 C C . PHE A 1 85 ? 3.384 6.628 -4.858 1.00 97.50 85 PHE A C 1
ATOM 682 O O . PHE A 1 85 ? 2.267 6.341 -5.282 1.00 97.50 85 PHE A O 1
ATOM 689 N N . VAL A 1 86 ? 3.654 6.674 -3.549 1.00 98.06 86 VAL A N 1
ATOM 690 C CA . VAL A 1 86 ? 2.671 6.353 -2.498 1.00 98.06 86 VAL A CA 1
ATOM 691 C C . VAL A 1 86 ? 1.508 7.346 -2.489 1.00 98.06 86 VAL A C 1
ATOM 693 O O . VAL A 1 86 ? 0.359 6.926 -2.405 1.00 98.06 86 VAL A O 1
ATOM 696 N N . LEU A 1 87 ? 1.768 8.644 -2.663 1.00 97.44 87 LEU A N 1
ATOM 697 C CA . LEU A 1 87 ? 0.705 9.650 -2.791 1.00 97.44 87 LEU A CA 1
ATOM 698 C C . LEU A 1 87 ? -0.207 9.378 -3.995 1.00 97.44 87 LEU A C 1
ATOM 700 O O . LEU A 1 87 ? -1.417 9.557 -3.914 1.00 97.44 87 LEU A O 1
ATOM 704 N N . SER A 1 88 ? 0.356 8.896 -5.105 1.00 96.81 88 SER A N 1
ATOM 705 C CA . SER A 1 88 ? -0.441 8.516 -6.278 1.00 96.81 88 SER A CA 1
ATOM 706 C C . SER A 1 88 ? -1.328 7.301 -5.995 1.00 96.81 88 SER A C 1
ATOM 708 O O . SER A 1 88 ? -2.461 7.257 -6.463 1.00 96.81 88 SER A O 1
ATOM 710 N N . ILE A 1 89 ? -0.848 6.348 -5.185 1.00 98.19 89 ILE A N 1
ATOM 711 C CA . ILE A 1 89 ? -1.672 5.240 -4.684 1.00 98.19 89 ILE A CA 1
ATOM 712 C C . ILE A 1 89 ? -2.811 5.782 -3.823 1.00 98.19 89 ILE A C 1
ATOM 714 O O . ILE A 1 89 ? -3.960 5.446 -4.087 1.00 98.19 89 ILE A O 1
ATOM 718 N N . PHE A 1 90 ? -2.512 6.640 -2.842 1.00 98.12 90 PHE A N 1
ATOM 719 C CA . PHE A 1 90 ? -3.517 7.235 -1.954 1.00 98.12 90 PHE A CA 1
ATOM 720 C C . PHE A 1 90 ? -4.635 7.938 -2.725 1.00 98.12 90 PHE A C 1
ATOM 722 O O . PHE A 1 90 ? -5.805 7.701 -2.438 1.00 98.12 90 PHE A O 1
ATOM 729 N N . ASN A 1 91 ? -4.282 8.705 -3.757 1.00 95.56 91 ASN A N 1
ATOM 730 C CA . ASN A 1 91 ? -5.251 9.393 -4.610 1.00 95.56 91 ASN A CA 1
ATOM 731 C C . ASN A 1 91 ? -6.130 8.436 -5.433 1.00 95.56 91 ASN A C 1
ATOM 733 O O . ASN A 1 91 ? -7.247 8.795 -5.784 1.00 95.56 91 ASN A O 1
ATOM 737 N N . TYR A 1 92 ? -5.644 7.232 -5.745 1.00 96.62 92 TYR A N 1
ATOM 738 C CA . TYR A 1 92 ? -6.358 6.257 -6.575 1.00 96.62 92 TYR A CA 1
ATOM 739 C C . TYR A 1 92 ? -7.177 5.235 -5.767 1.00 96.62 92 TYR A C 1
ATOM 741 O O . TYR A 1 92 ? -8.028 4.549 -6.330 1.00 96.62 92 TYR A O 1
ATOM 749 N N . LEU A 1 93 ? -6.957 5.120 -4.451 1.00 97.06 93 LEU A N 1
ATOM 750 C CA . LEU A 1 93 ? -7.563 4.076 -3.609 1.00 97.06 93 LEU A CA 1
ATOM 751 C C . LEU A 1 93 ? -9.089 3.961 -3.766 1.00 97.06 93 LEU A C 1
ATOM 753 O O . LEU A 1 93 ? -9.604 2.848 -3.840 1.00 97.06 93 LEU A O 1
ATOM 757 N N . GLN A 1 94 ? -9.802 5.088 -3.841 1.00 95.12 94 GLN A N 1
ATOM 758 C CA . GLN A 1 94 ? -11.269 5.109 -3.921 1.00 95.12 94 GLN A CA 1
ATOM 759 C C . GLN A 1 94 ? -11.814 4.733 -5.308 1.00 95.12 94 GLN A C 1
ATOM 761 O O . GLN A 1 94 ? -12.961 4.306 -5.425 1.00 95.12 94 GLN A O 1
ATOM 766 N N . GLU A 1 95 ? -11.001 4.887 -6.354 1.00 95.00 95 GLU A N 1
ATOM 767 C CA . GLU A 1 95 ? -11.367 4.596 -7.747 1.00 95.00 95 GLU A CA 1
ATOM 768 C C . GLU A 1 95 ? -10.991 3.165 -8.162 1.00 95.00 95 GLU A C 1
ATOM 770 O O . GLU A 1 95 ? -11.414 2.672 -9.210 1.00 95.00 95 GLU A O 1
ATOM 775 N N . ALA A 1 96 ? -10.190 2.490 -7.338 1.00 95.50 96 ALA A N 1
ATOM 776 C CA . ALA A 1 96 ? -9.695 1.150 -7.585 1.00 95.50 96 ALA A CA 1
ATOM 777 C C . ALA A 1 96 ? -10.825 0.109 -7.685 1.00 95.50 96 ALA A C 1
ATOM 779 O O . ALA A 1 96 ? -11.728 0.040 -6.849 1.00 95.50 96 ALA A O 1
ATOM 780 N N . SER A 1 97 ? -10.720 -0.788 -8.673 1.00 95.50 97 SER A N 1
ATOM 781 C CA . SER A 1 97 ? -11.472 -2.047 -8.666 1.00 95.50 97 SER A CA 1
ATOM 782 C C . SER A 1 97 ? -11.088 -2.888 -7.438 1.00 95.50 97 SER A C 1
ATOM 784 O O . SER A 1 97 ? -9.999 -2.735 -6.887 1.00 95.50 97 SER A O 1
ATOM 786 N N . ASN A 1 98 ? -11.947 -3.812 -6.997 1.00 96.00 98 ASN A N 1
ATOM 787 C CA . ASN A 1 98 ? -11.626 -4.626 -5.813 1.00 96.00 98 ASN A CA 1
ATOM 788 C C . ASN A 1 98 ? -10.353 -5.466 -6.006 1.00 96.00 98 ASN A C 1
ATOM 790 O O . ASN A 1 98 ? -9.577 -5.613 -5.064 1.00 96.00 98 ASN A O 1
ATOM 794 N N . ASP A 1 99 ? -10.117 -5.964 -7.222 1.00 94.88 99 ASP A N 1
ATOM 795 C CA . ASP A 1 99 ? -8.936 -6.767 -7.545 1.00 94.88 99 ASP A CA 1
ATOM 796 C C . ASP A 1 99 ? -7.651 -5.943 -7.405 1.00 94.88 99 ASP A C 1
ATOM 798 O O . ASP A 1 99 ? -6.697 -6.387 -6.765 1.00 94.88 99 ASP A O 1
ATOM 802 N N . ILE A 1 100 ? -7.627 -4.715 -7.940 1.00 97.06 100 ILE A N 1
ATOM 803 C CA . ILE A 1 100 ? -6.447 -3.856 -7.796 1.00 97.06 100 ILE A CA 1
ATOM 804 C C . ILE A 1 100 ? -6.337 -3.257 -6.391 1.00 97.06 100 ILE A C 1
ATOM 806 O O . ILE A 1 100 ? -5.227 -3.084 -5.895 1.00 97.06 100 ILE A O 1
ATOM 810 N N . LEU A 1 101 ? -7.455 -3.007 -5.704 1.00 98.06 101 LEU A N 1
ATOM 811 C CA . LEU A 1 101 ? -7.465 -2.517 -4.326 1.00 98.06 101 LEU A CA 1
ATOM 812 C C . LEU A 1 101 ? -6.770 -3.497 -3.369 1.00 98.06 101 LEU A C 1
ATOM 814 O O . LEU A 1 101 ? -5.999 -3.066 -2.513 1.00 98.06 101 LEU A O 1
ATOM 818 N N . VAL A 1 102 ? -6.957 -4.808 -3.558 1.00 98.12 102 VAL A N 1
ATOM 819 C CA . VAL A 1 102 ? -6.202 -5.840 -2.823 1.00 98.12 102 VAL A CA 1
ATOM 820 C C . VAL A 1 102 ? -4.693 -5.654 -2.999 1.00 98.12 102 VAL A C 1
ATOM 822 O O . VAL A 1 102 ? -3.950 -5.661 -2.019 1.00 98.12 102 VAL A O 1
ATOM 825 N N . GLU A 1 103 ? -4.228 -5.467 -4.232 1.00 98.06 103 GLU A N 1
ATOM 826 C CA . GLU A 1 103 ? -2.801 -5.309 -4.537 1.00 98.06 103 GLU A CA 1
ATOM 827 C C . GLU A 1 103 ? -2.241 -3.977 -4.004 1.00 98.06 103 GLU A C 1
ATOM 829 O O . GLU A 1 103 ? -1.106 -3.936 -3.526 1.00 98.06 103 GLU A O 1
ATOM 834 N N . LEU A 1 104 ? -3.036 -2.900 -4.015 1.00 98.38 104 LEU A N 1
ATOM 835 C CA . LEU A 1 104 ? -2.658 -1.599 -3.452 1.00 98.38 104 LEU A CA 1
ATOM 836 C C . LEU A 1 104 ? -2.507 -1.670 -1.928 1.00 98.38 104 LEU A C 1
ATOM 838 O O . LEU A 1 104 ? -1.472 -1.261 -1.406 1.00 98.38 104 LEU A O 1
ATOM 842 N N . ILE A 1 105 ? -3.482 -2.233 -1.205 1.00 98.44 105 ILE A N 1
ATOM 843 C CA . ILE A 1 105 ? -3.389 -2.366 0.260 1.00 98.44 105 ILE A CA 1
ATOM 844 C C . ILE A 1 105 ? -2.252 -3.326 0.628 1.00 98.44 105 ILE A C 1
ATOM 846 O O . ILE A 1 105 ? -1.472 -3.044 1.536 1.00 98.44 105 ILE A O 1
ATOM 850 N N . TYR A 1 106 ? -2.079 -4.421 -0.120 1.00 98.38 106 TYR A N 1
ATOM 851 C CA . TYR A 1 106 ? -0.938 -5.316 0.069 1.00 98.38 106 TYR A CA 1
ATOM 852 C C . TYR A 1 106 ? 0.397 -4.579 -0.090 1.00 98.38 106 TYR A C 1
ATOM 854 O O . TYR A 1 106 ? 1.296 -4.744 0.737 1.00 98.38 106 TYR A O 1
ATOM 862 N N . PHE A 1 107 ? 0.532 -3.752 -1.132 1.00 98.44 107 PHE A N 1
ATOM 863 C CA . PHE A 1 107 ? 1.717 -2.928 -1.349 1.00 98.44 107 PHE A CA 1
ATOM 864 C C . PHE A 1 107 ? 1.986 -2.012 -0.151 1.00 98.44 107 PHE A C 1
ATOM 866 O O . PHE A 1 107 ? 3.102 -2.014 0.369 1.00 98.44 107 PHE A O 1
ATOM 873 N N . LEU A 1 108 ? 0.960 -1.296 0.316 1.00 98.31 108 LEU A N 1
ATOM 874 C CA . LEU A 1 108 ? 1.023 -0.400 1.471 1.00 98.31 108 LEU A CA 1
ATOM 875 C C . LEU A 1 108 ? 1.443 -1.134 2.756 1.00 98.31 108 LEU A C 1
ATOM 877 O O . LEU A 1 108 ? 2.332 -0.659 3.461 1.00 98.31 108 LEU A O 1
ATOM 881 N N . ASN A 1 109 ? 0.918 -2.337 3.012 1.00 97.81 109 ASN A N 1
ATOM 882 C CA . ASN A 1 109 ? 1.338 -3.165 4.151 1.00 97.81 109 ASN A CA 1
ATOM 883 C C . ASN A 1 109 ? 2.814 -3.557 4.072 1.00 97.81 109 ASN A C 1
ATOM 885 O O . ASN A 1 109 ? 3.522 -3.603 5.076 1.00 97.81 109 ASN A O 1
ATOM 889 N N . LYS A 1 110 ? 3.335 -3.828 2.870 1.00 97.69 110 LYS A N 1
ATOM 890 C CA . LYS A 1 110 ? 4.760 -4.149 2.719 1.00 97.69 110 LYS A CA 1
ATOM 891 C C . LYS A 1 110 ? 5.674 -2.966 2.995 1.00 97.69 110 LYS A C 1
ATOM 893 O O . LYS A 1 110 ? 6.831 -3.209 3.335 1.00 97.69 110 LYS A O 1
ATOM 898 N N . LEU A 1 111 ? 5.188 -1.727 2.911 1.00 97.19 111 LEU A N 1
ATOM 899 C CA . LEU A 1 111 ? 6.001 -0.548 3.207 1.00 97.19 111 LEU A CA 1
ATOM 900 C C . LEU A 1 111 ? 6.440 -0.476 4.674 1.00 97.19 111 LEU A C 1
ATOM 902 O O . LEU A 1 111 ? 7.540 0.005 4.940 1.00 97.19 111 LEU A O 1
ATOM 906 N N . PHE A 1 112 ? 5.661 -1.043 5.602 1.00 96.06 112 PHE A N 1
ATOM 907 C CA . PHE A 1 112 ? 6.027 -1.104 7.021 1.00 96.06 112 PHE A CA 1
ATOM 908 C C . PHE A 1 112 ? 7.301 -1.914 7.300 1.00 96.06 112 PHE A C 1
ATOM 910 O O . PHE A 1 112 ? 7.957 -1.703 8.315 1.00 96.06 112 PHE A O 1
ATOM 917 N N . LEU A 1 113 ? 7.686 -2.814 6.388 1.00 94.88 113 LEU A N 1
ATOM 918 C CA . LEU A 1 113 ? 8.863 -3.674 6.540 1.00 94.88 113 LEU A CA 1
ATOM 919 C C . LEU A 1 113 ? 10.176 -2.991 6.123 1.00 94.88 113 LEU A C 1
ATOM 921 O O . LEU A 1 113 ? 11.246 -3.574 6.292 1.00 94.88 113 LEU A O 1
ATOM 925 N N . PHE A 1 114 ? 10.121 -1.789 5.540 1.00 95.25 114 PHE A N 1
ATOM 926 C CA . PHE A 1 114 ? 11.305 -1.065 5.075 1.00 95.25 114 PHE A CA 1
ATOM 927 C C . PHE A 1 114 ? 11.669 0.054 6.054 1.00 95.25 114 PHE A C 1
ATOM 929 O O . PHE A 1 114 ? 11.249 1.198 5.887 1.00 95.25 114 PHE A O 1
ATOM 936 N N . GLU A 1 115 ? 12.502 -0.267 7.047 1.00 93.12 115 GLU A N 1
ATOM 937 C CA . GLU A 1 115 ? 12.915 0.651 8.128 1.00 93.12 115 GLU A CA 1
ATOM 938 C C . GLU A 1 115 ? 13.413 2.015 7.622 1.00 93.12 115 GLU A C 1
ATOM 940 O O . GLU A 1 115 ? 13.102 3.052 8.202 1.00 93.12 115 GLU A O 1
ATOM 945 N N . GLN A 1 116 ? 14.140 2.030 6.500 1.00 92.50 116 GLN A N 1
ATOM 946 C CA . GLN A 1 116 ? 14.689 3.250 5.895 1.00 92.50 116 GLN A CA 1
ATOM 947 C C . GLN A 1 116 ? 13.603 4.217 5.394 1.00 92.50 116 GLN A C 1
ATOM 949 O O . GLN A 1 116 ? 13.809 5.430 5.383 1.00 92.50 116 GLN A O 1
ATOM 954 N N . TYR A 1 117 ? 12.455 3.687 4.964 1.00 95.88 117 TYR A N 1
ATOM 955 C CA . TYR A 1 117 ? 11.348 4.463 4.409 1.00 95.88 117 TYR A CA 1
ATOM 956 C C . TYR A 1 117 ? 10.212 4.687 5.416 1.00 95.88 117 TYR A C 1
ATOM 958 O O . TYR A 1 117 ? 9.446 5.644 5.277 1.00 95.88 117 TYR A O 1
ATOM 966 N N . LEU A 1 118 ? 10.137 3.855 6.459 1.00 95.56 118 LEU A N 1
ATOM 967 C CA . LEU A 1 118 ? 9.069 3.861 7.455 1.00 95.56 118 LEU A CA 1
ATOM 968 C C . LEU A 1 118 ? 8.759 5.261 8.028 1.00 95.56 118 LEU A C 1
ATOM 970 O O . LEU A 1 118 ? 7.587 5.631 8.006 1.00 95.56 118 LEU A O 1
ATOM 974 N N . PRO A 1 119 ? 9.732 6.105 8.442 1.00 95.56 119 PRO A N 1
ATOM 975 C CA . PRO A 1 119 ? 9.416 7.441 8.957 1.00 95.56 119 PRO A CA 1
ATOM 976 C C . PRO A 1 119 ? 8.703 8.341 7.938 1.00 95.56 119 PRO A C 1
ATOM 978 O O . PRO A 1 119 ? 7.792 9.087 8.292 1.00 95.56 119 PRO A O 1
ATOM 981 N N . SER A 1 120 ? 9.095 8.260 6.661 1.00 97.00 120 SER A N 1
ATOM 982 C CA . SER A 1 120 ? 8.441 9.020 5.588 1.00 97.00 120 SER A CA 1
ATOM 983 C C . SER A 1 120 ? 7.044 8.480 5.311 1.00 97.00 120 SER A C 1
ATOM 985 O O . SER A 1 120 ? 6.114 9.257 5.118 1.00 97.00 120 SER A O 1
ATOM 987 N N . TYR A 1 121 ? 6.882 7.159 5.343 1.00 97.31 121 TYR A N 1
ATOM 988 C CA . TYR A 1 121 ? 5.593 6.521 5.123 1.00 97.31 121 TYR A CA 1
ATOM 989 C C . TYR A 1 121 ? 4.576 6.843 6.230 1.00 97.31 121 TYR A C 1
ATOM 991 O O . TYR A 1 121 ? 3.454 7.243 5.927 1.00 97.31 121 TYR A O 1
ATOM 999 N N . LEU A 1 122 ? 4.980 6.772 7.504 1.00 96.62 122 LEU A N 1
ATOM 1000 C CA . LEU A 1 122 ? 4.130 7.161 8.636 1.00 96.62 122 LEU A CA 1
ATOM 1001 C C . LEU A 1 122 ? 3.719 8.633 8.555 1.00 96.62 122 LEU A C 1
ATOM 1003 O O . LEU A 1 122 ? 2.562 8.969 8.801 1.00 96.62 122 LEU A O 1
ATOM 1007 N N . LYS A 1 123 ? 4.646 9.514 8.157 1.00 97.06 123 LYS A N 1
ATOM 1008 C CA . LYS A 1 123 ? 4.338 10.925 7.912 1.00 97.06 123 LYS A CA 1
ATOM 1009 C C . LYS A 1 123 ? 3.271 11.086 6.823 1.00 97.06 123 LYS A C 1
ATOM 1011 O O . LYS A 1 123 ? 2.311 11.818 7.034 1.00 97.06 123 LYS A O 1
ATOM 1016 N N . LEU A 1 124 ? 3.394 10.367 5.705 1.00 97.69 124 LEU A N 1
ATOM 1017 C CA . LEU A 1 124 ? 2.393 10.410 4.636 1.00 97.69 124 LEU A CA 1
ATOM 1018 C C . LEU A 1 124 ? 1.018 9.930 5.109 1.00 97.69 124 LEU A C 1
ATOM 1020 O O . LEU A 1 124 ? 0.028 10.574 4.783 1.00 97.69 124 LEU A O 1
ATOM 1024 N N . LEU A 1 125 ? 0.935 8.850 5.891 1.00 96.88 125 LEU A N 1
ATOM 1025 C CA . LEU A 1 125 ? -0.347 8.379 6.434 1.00 96.88 125 LEU A CA 1
ATOM 1026 C C . LEU A 1 125 ? -1.032 9.448 7.301 1.00 96.88 125 LEU A C 1
ATOM 1028 O O . LEU A 1 125 ? -2.233 9.661 7.169 1.00 96.88 125 LEU A O 1
ATOM 1032 N N . LYS A 1 126 ? -0.265 10.165 8.132 1.00 96.25 126 LYS A N 1
ATOM 1033 C CA . LYS A 1 126 ? -0.782 11.260 8.974 1.00 96.25 126 LYS A CA 1
ATOM 1034 C C . LYS A 1 126 ? -1.253 12.466 8.163 1.00 96.25 126 LYS A C 1
ATOM 1036 O O . LYS A 1 126 ? -2.227 13.113 8.527 1.00 96.25 126 LYS A O 1
ATOM 1041 N N . GLU A 1 127 ? -0.547 12.787 7.082 1.00 96.50 127 GLU A N 1
ATOM 1042 C CA . GLU A 1 127 ? -0.828 13.963 6.250 1.00 96.50 127 GLU A CA 1
ATOM 1043 C C . GLU A 1 127 ? -1.960 13.734 5.233 1.00 96.50 127 GLU A C 1
ATOM 1045 O O . GLU A 1 127 ? -2.443 14.698 4.644 1.00 96.50 127 GLU A O 1
ATOM 1050 N N . ASN A 1 128 ? -2.408 12.489 5.029 1.00 96.50 128 ASN A N 1
ATOM 1051 C CA . ASN A 1 128 ? -3.418 12.126 4.028 1.00 96.50 128 ASN A CA 1
ATOM 1052 C C . ASN A 1 128 ? -4.654 11.494 4.685 1.00 96.50 128 ASN A C 1
ATOM 1054 O O . ASN A 1 128 ? -4.915 10.297 4.537 1.00 96.50 128 ASN A O 1
ATOM 1058 N N . ALA A 1 129 ? -5.426 12.320 5.399 1.00 91.69 129 ALA A N 1
ATOM 1059 C CA . ALA A 1 129 ? -6.599 11.890 6.163 1.00 91.69 129 ALA A CA 1
ATOM 1060 C C . ALA A 1 129 ? -7.640 11.137 5.314 1.00 91.69 129 ALA A C 1
ATOM 1062 O O . ALA A 1 129 ? -8.123 10.098 5.748 1.00 91.69 129 ALA A O 1
ATOM 1063 N N . ASP A 1 130 ? -7.919 11.587 4.086 1.00 95.50 130 ASP A N 1
ATOM 1064 C CA . ASP A 1 130 ? -8.908 10.944 3.204 1.00 95.50 130 ASP A CA 1
ATOM 1065 C C . ASP A 1 130 ? -8.515 9.502 2.838 1.00 95.50 130 ASP A C 1
ATOM 1067 O O . ASP A 1 130 ? -9.354 8.598 2.784 1.00 95.50 130 ASP A O 1
ATOM 1071 N N . ALA A 1 131 ? -7.219 9.267 2.612 1.00 97.00 131 ALA A N 1
ATOM 1072 C CA . ALA A 1 131 ? -6.697 7.936 2.327 1.00 97.00 131 ALA A CA 1
ATOM 1073 C C . ALA A 1 131 ? -6.760 7.045 3.573 1.00 97.00 131 ALA A C 1
ATOM 1075 O O . ALA A 1 131 ? -7.185 5.892 3.483 1.00 97.00 131 ALA A O 1
ATOM 1076 N N . LEU A 1 132 ? -6.391 7.584 4.741 1.00 96.81 132 LEU A N 1
ATOM 1077 C CA . LEU A 1 132 ? -6.489 6.873 6.015 1.00 96.81 132 LEU A CA 1
ATOM 1078 C C . LEU A 1 132 ? -7.943 6.488 6.328 1.00 96.81 132 LEU A C 1
ATOM 1080 O O . LEU A 1 132 ? -8.211 5.329 6.636 1.00 96.81 132 LEU A O 1
ATOM 1084 N N . GLN A 1 133 ? -8.885 7.421 6.179 1.00 96.88 133 GLN A N 1
ATOM 1085 C CA . GLN A 1 133 ? -10.315 7.193 6.384 1.00 96.88 133 GLN A CA 1
ATOM 1086 C C . GLN A 1 133 ? -10.857 6.095 5.464 1.00 96.88 133 GLN A C 1
ATOM 1088 O O . GLN A 1 133 ? -11.610 5.214 5.894 1.00 96.88 133 GLN A O 1
ATOM 1093 N N . PHE A 1 134 ? -10.460 6.122 4.190 1.00 97.94 134 PHE A N 1
ATOM 1094 C CA . PHE A 1 134 ? -10.846 5.083 3.246 1.00 97.94 134 PHE A CA 1
ATOM 1095 C C . PHE A 1 134 ? -10.309 3.711 3.673 1.00 97.94 134 PHE A C 1
ATOM 1097 O O . PHE A 1 134 ? -11.076 2.750 3.737 1.00 97.94 134 PHE A O 1
ATOM 1104 N N . LEU A 1 135 ? -9.029 3.624 4.053 1.00 97.81 135 LEU A N 1
ATOM 1105 C CA . LEU A 1 135 ? -8.424 2.385 4.549 1.00 97.81 135 LEU A CA 1
ATOM 1106 C C . LEU A 1 135 ? -9.123 1.870 5.818 1.00 97.81 135 LEU A C 1
ATOM 1108 O O . LEU A 1 135 ? -9.366 0.667 5.921 1.00 97.81 135 LEU A O 1
ATOM 1112 N N . VAL A 1 136 ? -9.504 2.757 6.747 1.00 97.12 136 VAL A N 1
ATOM 1113 C CA . VAL A 1 136 ? -10.306 2.412 7.938 1.00 97.12 136 VAL A CA 1
ATOM 1114 C C . VAL A 1 136 ? -11.662 1.829 7.528 1.00 97.12 136 VAL A C 1
ATOM 1116 O O . VAL A 1 136 ? -12.113 0.827 8.083 1.00 97.12 136 VAL A O 1
ATOM 1119 N N . THR A 1 137 ? -12.314 2.415 6.526 1.00 96.25 137 THR A N 1
ATOM 1120 C CA . THR A 1 137 ? -13.609 1.933 6.018 1.00 96.25 137 THR A CA 1
ATOM 1121 C C . THR A 1 137 ? -13.485 0.556 5.357 1.00 96.25 137 THR A C 1
ATOM 1123 O O . THR A 1 137 ? -14.385 -0.279 5.482 1.00 96.25 137 THR A O 1
ATOM 1126 N N . CYS A 1 138 ? -12.353 0.265 4.708 1.00 96.69 138 CYS A N 1
ATOM 1127 C CA . CYS A 1 138 ? -12.089 -1.033 4.087 1.00 96.69 138 CYS A CA 1
ATOM 1128 C C . CYS A 1 138 ? -12.083 -2.212 5.079 1.00 96.69 138 CYS A C 1
ATOM 1130 O O . CYS A 1 138 ? -12.341 -3.341 4.656 1.00 96.69 138 CYS A O 1
ATO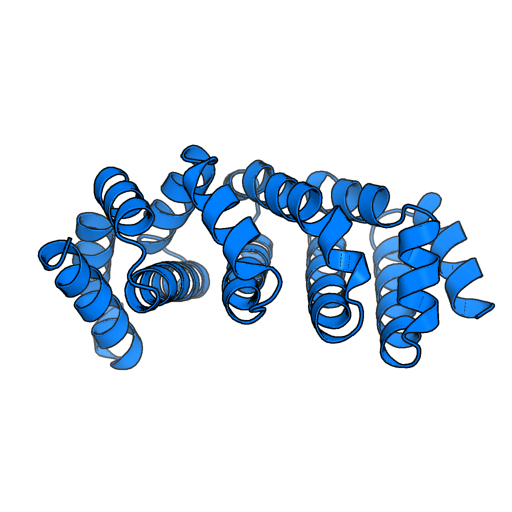M 1132 N N . ILE A 1 139 ? -11.911 -1.978 6.389 1.00 94.00 139 ILE A N 1
ATOM 1133 C CA . ILE A 1 139 ? -12.082 -3.007 7.437 1.00 94.00 139 ILE A CA 1
ATOM 1134 C C . ILE A 1 139 ? -13.492 -3.624 7.384 1.00 94.00 139 ILE A C 1
ATOM 1136 O O . ILE A 1 139 ? -13.671 -4.808 7.658 1.00 94.00 139 ILE A O 1
ATOM 1140 N N . ARG A 1 140 ? -14.507 -2.862 6.956 1.00 91.25 140 ARG A N 1
ATOM 1141 C CA . ARG A 1 140 ? -15.895 -3.334 6.793 1.00 91.25 140 ARG A CA 1
ATOM 1142 C C . ARG A 1 140 ? -16.211 -3.849 5.391 1.00 91.25 140 ARG A C 1
ATOM 1144 O O . ARG A 1 140 ? -17.375 -4.083 5.064 1.00 91.25 140 ARG A O 1
ATOM 1151 N N . SER A 1 141 ? -15.201 -4.031 4.543 1.00 92.12 141 SER A N 1
ATOM 1152 C CA . SER A 1 141 ? -15.413 -4.516 3.183 1.00 92.12 141 SER A CA 1
ATOM 1153 C C . SER A 1 141 ? -16.131 -5.868 3.170 1.00 92.12 141 SER A C 1
ATOM 1155 O O . SER A 1 141 ? -15.861 -6.756 3.981 1.00 92.12 141 SER A O 1
ATOM 1157 N N . LYS A 1 142 ? -17.027 -6.043 2.192 1.00 89.56 142 LYS A N 1
ATOM 1158 C CA . LYS A 1 142 ? -17.656 -7.339 1.888 1.00 89.56 142 LYS A CA 1
ATOM 1159 C C . LYS A 1 142 ? -16.668 -8.322 1.250 1.00 89.56 142 LYS A C 1
ATOM 1161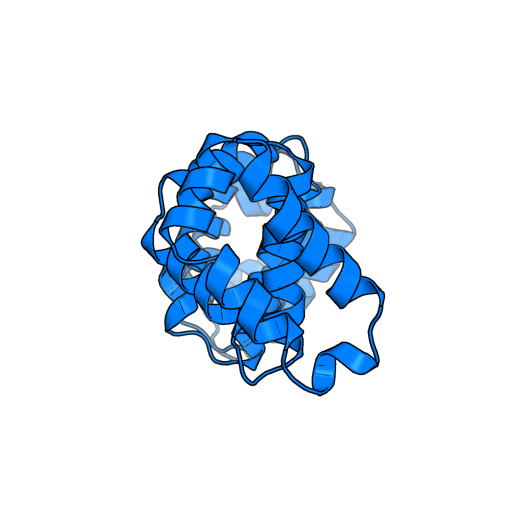 O O . LYS A 1 142 ? -16.929 -9.520 1.226 1.00 89.56 142 LYS A O 1
ATOM 1166 N N . TYR A 1 143 ? -15.549 -7.821 0.726 1.00 91.25 143 TYR A N 1
ATOM 1167 C CA . TYR A 1 143 ? -14.480 -8.631 0.158 1.00 91.25 143 TYR A CA 1
ATOM 1168 C C . TYR A 1 143 ? -13.485 -8.986 1.253 1.00 91.25 143 TYR A C 1
ATOM 1170 O O . TYR A 1 143 ? -12.777 -8.113 1.758 1.00 91.25 143 TYR A O 1
ATOM 1178 N N . LEU A 1 144 ? -13.405 -10.279 1.574 1.00 89.06 144 LEU A N 1
ATOM 1179 C CA . LEU A 1 144 ? -12.539 -10.794 2.631 1.00 89.06 144 LEU A CA 1
ATOM 1180 C C . LEU A 1 144 ? -11.116 -10.246 2.534 1.00 89.06 144 LEU A C 1
ATOM 1182 O O . LEU A 1 144 ? -10.606 -9.688 3.495 1.00 89.06 144 LEU A O 1
ATOM 1186 N N . LYS A 1 145 ? -10.477 -10.397 1.370 1.00 93.00 145 LYS A N 1
ATOM 1187 C CA . LYS A 1 145 ? -9.057 -10.073 1.223 1.00 93.00 145 LYS A CA 1
ATOM 1188 C C . LYS A 1 145 ? -8.762 -8.598 1.498 1.00 93.00 145 LYS A C 1
ATOM 1190 O O . LYS A 1 145 ? -7.722 -8.288 2.069 1.00 93.00 145 LYS A O 1
ATOM 1195 N N . ILE A 1 146 ? -9.682 -7.706 1.122 1.00 95.81 146 ILE A N 1
ATOM 1196 C CA . ILE A 1 146 ? -9.587 -6.273 1.425 1.00 95.81 146 ILE A CA 1
ATOM 1197 C C . ILE A 1 146 ? -9.686 -6.066 2.937 1.00 95.81 146 ILE A C 1
ATOM 1199 O O . ILE A 1 146 ? -8.806 -5.441 3.515 1.00 95.81 146 ILE A O 1
ATOM 1203 N N . LYS A 1 147 ? -10.707 -6.648 3.575 1.00 91.88 147 LYS A N 1
ATOM 1204 C CA . LYS A 1 147 ? -10.905 -6.579 5.028 1.00 91.88 147 LYS A CA 1
ATOM 1205 C C . LYS A 1 147 ? -9.672 -7.067 5.803 1.00 91.88 147 LYS A C 1
ATOM 1207 O O . LYS A 1 147 ? -9.205 -6.356 6.684 1.00 91.88 147 LYS A O 1
ATOM 1212 N N . GLU A 1 148 ? -9.132 -8.237 5.457 1.00 91.81 148 GLU A N 1
ATOM 1213 C CA . GLU A 1 148 ? -7.937 -8.817 6.092 1.00 91.81 148 GLU A CA 1
ATOM 1214 C C . GLU A 1 148 ? -6.720 -7.899 5.974 1.00 91.81 148 GLU A C 1
ATOM 1216 O O . GLU A 1 148 ? -6.032 -7.641 6.956 1.00 91.81 148 GLU A O 1
ATOM 1221 N N . LEU A 1 149 ? -6.444 -7.401 4.765 1.00 96.19 149 LEU A N 1
ATOM 1222 C CA . LEU A 1 149 ? -5.283 -6.551 4.521 1.00 96.19 149 LEU A CA 1
ATOM 1223 C C . LEU A 1 149 ? -5.430 -5.189 5.201 1.00 96.19 149 LEU A C 1
ATOM 1225 O O . LEU A 1 149 ? -4.446 -4.667 5.718 1.00 96.19 149 LEU A O 1
ATOM 1229 N N . SER A 1 150 ? -6.637 -4.624 5.230 1.00 96.12 150 SER A N 1
ATOM 1230 C CA . SER A 1 150 ? -6.912 -3.395 5.971 1.00 96.12 150 SER A CA 1
ATOM 1231 C C . SER A 1 150 ? -6.742 -3.595 7.471 1.00 96.12 150 SER A C 1
ATOM 1233 O O . SER A 1 150 ? -6.127 -2.755 8.114 1.00 96.12 150 SER A O 1
ATOM 1235 N N . LEU A 1 151 ? -7.214 -4.709 8.034 1.00 94.31 151 LEU A N 1
ATOM 1236 C CA . LEU A 1 151 ? -6.997 -5.008 9.447 1.00 94.31 151 LEU A CA 1
ATOM 1237 C C . LEU A 1 151 ? -5.504 -5.178 9.769 1.00 94.31 151 LEU A C 1
ATOM 1239 O O . LEU A 1 151 ? -5.017 -4.576 10.721 1.00 94.31 151 LEU A O 1
ATOM 1243 N N . GLU A 1 152 ? -4.764 -5.912 8.931 1.00 94.94 152 GLU A N 1
ATOM 1244 C CA . GLU A 1 152 ? -3.307 -6.072 9.056 1.00 94.94 152 GLU A CA 1
ATOM 1245 C C . GLU A 1 152 ? -2.580 -4.713 9.024 1.00 94.94 152 GLU A C 1
ATOM 1247 O O . GLU A 1 152 ? -1.629 -4.508 9.777 1.00 94.94 152 GLU A O 1
ATOM 1252 N N . LEU A 1 153 ? -3.049 -3.761 8.207 1.00 96.25 153 LEU A N 1
ATOM 1253 C CA . LEU A 1 153 ? -2.500 -2.402 8.140 1.00 96.25 153 LEU A CA 1
ATOM 1254 C C . LEU A 1 153 ? -2.606 -1.681 9.490 1.00 96.25 153 LEU A C 1
ATOM 1256 O O . LEU A 1 153 ? -1.620 -1.140 9.992 1.00 96.25 153 LEU A O 1
ATOM 1260 N N . PHE A 1 154 ? -3.799 -1.669 10.090 1.00 95.25 154 PHE A N 1
ATOM 1261 C CA . PHE A 1 154 ? -4.024 -0.980 11.366 1.00 95.25 154 PHE A CA 1
ATOM 1262 C C . PHE A 1 154 ? -3.395 -1.713 12.542 1.00 95.25 154 PHE A C 1
ATOM 1264 O O . PHE A 1 154 ? -2.927 -1.071 13.483 1.00 95.25 154 PHE A O 1
ATOM 1271 N N . HIS A 1 155 ? -3.305 -3.038 12.468 1.00 94.12 155 HIS A N 1
ATOM 1272 C CA . HIS A 1 155 ? -2.549 -3.826 13.429 1.00 94.12 155 HIS A CA 1
ATOM 1273 C C . HIS A 1 155 ? -1.068 -3.434 13.423 1.00 94.12 155 HIS A C 1
ATOM 1275 O O . HIS A 1 155 ? -0.508 -3.136 14.476 1.00 94.12 155 HIS A O 1
ATOM 1281 N N . GLN A 1 156 ? -0.454 -3.296 12.243 1.00 94.38 156 GLN A N 1
ATOM 1282 C CA . GLN A 1 156 ? 0.929 -2.819 12.115 1.00 94.38 156 GLN A CA 1
ATOM 1283 C C . GLN A 1 156 ? 1.121 -1.403 12.677 1.00 94.38 156 GLN A C 1
ATOM 1285 O O . GLN A 1 156 ? 2.104 -1.157 13.377 1.00 94.38 156 GLN A O 1
ATOM 1290 N N . ILE A 1 157 ? 0.175 -0.489 12.436 1.00 93.25 157 ILE A N 1
ATOM 1291 C CA . ILE A 1 157 ? 0.184 0.853 13.046 1.00 93.25 157 ILE A CA 1
ATOM 1292 C C . ILE A 1 157 ? 0.161 0.758 14.579 1.00 93.25 157 ILE A C 1
ATOM 1294 O O . ILE A 1 157 ? 0.950 1.426 15.249 1.00 93.25 157 ILE A O 1
ATOM 1298 N N . CYS A 1 158 ? -0.701 -0.096 15.133 1.00 92.00 158 CYS A N 1
ATOM 1299 C CA . CYS A 1 158 ? -0.812 -0.302 16.576 1.00 92.00 158 CYS A CA 1
ATOM 1300 C C . CYS A 1 158 ? 0.484 -0.871 17.177 1.00 92.00 158 CYS A C 1
ATOM 1302 O O . CYS A 1 158 ? 0.945 -0.386 18.208 1.00 92.00 158 CYS A O 1
ATOM 1304 N N . LEU A 1 159 ? 1.126 -1.835 16.507 1.00 92.19 159 LEU A N 1
ATOM 1305 C CA . LEU A 1 159 ? 2.399 -2.418 16.951 1.00 92.19 159 LEU A CA 1
ATOM 1306 C C . LEU A 1 159 ? 3.548 -1.401 16.987 1.00 92.19 159 LEU A C 1
ATOM 1308 O O . LEU A 1 159 ? 4.432 -1.497 17.841 1.00 92.19 159 LEU A O 1
ATOM 1312 N N . LEU A 1 160 ? 3.532 -0.411 16.091 1.00 91.19 160 LEU A N 1
ATOM 1313 C CA . LEU A 1 160 ? 4.515 0.674 16.082 1.00 91.19 160 LEU A CA 1
ATOM 1314 C C . LEU A 1 160 ? 4.329 1.671 17.234 1.00 91.19 160 LEU A C 1
ATOM 1316 O O . LEU A 1 160 ? 5.247 2.445 17.501 1.00 91.19 160 LEU A O 1
ATOM 1320 N N . ASN A 1 161 ? 3.187 1.634 17.931 1.00 87.81 161 ASN A N 1
ATOM 1321 C CA . ASN A 1 161 ? 2.827 2.545 19.020 1.00 87.81 161 ASN A CA 1
ATOM 1322 C C . ASN A 1 161 ? 2.973 4.035 18.642 1.00 87.81 161 ASN A C 1
ATOM 1324 O O . ASN A 1 161 ? 3.372 4.860 19.464 1.00 87.81 161 ASN A O 1
ATOM 1328 N N . ASP A 1 162 ? 2.659 4.396 17.393 1.00 90.06 162 ASP A N 1
ATOM 1329 C CA . ASP A 1 162 ? 2.597 5.800 16.978 1.00 90.06 162 ASP A CA 1
ATOM 1330 C C . ASP A 1 162 ? 1.262 6.407 17.438 1.00 90.06 162 ASP A C 1
ATOM 1332 O O . ASP A 1 162 ? 0.266 6.353 16.716 1.00 90.06 162 ASP A O 1
ATOM 1336 N N . CYS A 1 163 ? 1.243 6.967 18.655 1.00 90.56 163 CYS A N 1
ATOM 1337 C CA . CYS A 1 163 ? 0.043 7.516 19.303 1.00 90.56 163 CYS A CA 1
ATOM 1338 C C . CYS A 1 163 ? -0.760 8.449 18.390 1.00 90.56 163 CYS A C 1
ATOM 1340 O O . CYS A 1 163 ? -1.969 8.299 18.283 1.00 90.56 163 CYS A O 1
ATOM 1342 N N . GLN A 1 164 ? -0.091 9.353 17.670 1.00 93.31 164 GLN A N 1
ATOM 1343 C CA . GLN A 1 164 ? -0.769 10.315 16.801 1.00 93.31 164 GLN A CA 1
ATOM 1344 C C . GLN A 1 164 ? -1.473 9.626 15.625 1.00 93.31 164 GLN A C 1
ATOM 1346 O O . GLN A 1 164 ? -2.566 10.023 15.233 1.00 93.31 164 GLN A O 1
ATOM 1351 N N . LEU A 1 165 ? -0.845 8.613 15.018 1.00 93.88 165 LEU A N 1
ATOM 1352 C CA . LEU A 1 165 ? -1.475 7.880 13.919 1.00 93.88 165 LEU A CA 1
ATOM 1353 C C . LEU A 1 165 ? -2.607 6.973 14.422 1.00 93.88 165 LEU A C 1
ATOM 1355 O O . LEU A 1 165 ? -3.604 6.813 13.722 1.00 93.88 165 LEU A O 1
ATOM 1359 N N . ILE A 1 166 ? -2.468 6.416 15.628 1.00 94.25 166 ILE A N 1
ATOM 1360 C CA . ILE A 1 166 ? -3.524 5.637 16.283 1.00 94.25 166 ILE A CA 1
ATOM 1361 C C . ILE A 1 166 ? -4.726 6.537 16.605 1.00 94.25 166 ILE A C 1
ATOM 1363 O O . ILE A 1 166 ? -5.840 6.174 16.243 1.00 94.25 166 ILE A O 1
ATOM 1367 N N . GLU A 1 167 ? -4.520 7.719 17.195 1.00 94.31 167 GLU A N 1
ATOM 1368 C CA . GLU A 1 167 ? -5.571 8.729 17.423 1.00 94.31 167 GLU A CA 1
ATOM 1369 C C . GLU A 1 167 ? -6.288 9.084 16.123 1.00 94.31 167 GLU A C 1
ATOM 1371 O O . GLU A 1 167 ? -7.506 8.974 16.047 1.00 94.31 167 GLU A O 1
ATOM 1376 N N . LEU A 1 168 ? -5.538 9.406 15.063 1.00 95.44 168 LEU A N 1
ATOM 1377 C CA . LEU A 1 168 ? -6.128 9.700 13.757 1.00 95.44 168 LEU A CA 1
ATOM 1378 C C . LEU A 1 168 ? -6.938 8.520 13.209 1.00 95.44 168 LEU A C 1
ATOM 1380 O O . LEU A 1 168 ? -7.992 8.727 12.614 1.00 95.44 168 LEU A O 1
ATOM 1384 N N . ALA A 1 169 ? -6.474 7.281 13.379 1.00 94.50 169 ALA A N 1
ATOM 1385 C CA . ALA A 1 169 ? -7.229 6.107 12.953 1.00 94.50 169 ALA A CA 1
ATOM 1386 C C . ALA A 1 169 ? -8.523 5.939 13.772 1.00 94.50 169 ALA A C 1
ATOM 1388 O O . ALA A 1 169 ? -9.574 5.652 13.195 1.00 94.50 169 ALA A O 1
ATOM 1389 N N . ILE A 1 170 ? -8.469 6.160 15.090 1.00 94.12 170 ILE A N 1
ATOM 1390 C CA . ILE A 1 170 ? -9.638 6.142 15.983 1.00 94.12 170 ILE A CA 1
ATOM 1391 C C . ILE A 1 170 ? -10.643 7.218 15.568 1.00 94.12 170 ILE A C 1
ATOM 1393 O O . ILE A 1 170 ? -11.808 6.893 15.365 1.00 94.12 170 ILE A O 1
ATOM 1397 N N . ASP A 1 171 ? -10.191 8.454 15.347 1.00 95.06 171 ASP A N 1
ATOM 1398 C CA . ASP A 1 171 ? -11.033 9.573 14.905 1.00 95.06 171 ASP A CA 1
ATOM 1399 C C . ASP A 1 171 ? -11.718 9.290 13.555 1.00 95.06 171 ASP A C 1
ATOM 1401 O O . ASP A 1 171 ? -12.801 9.803 13.273 1.00 95.06 171 ASP A O 1
ATOM 1405 N N . ASN A 1 172 ? -11.114 8.433 12.727 1.00 95.19 172 ASN A N 1
ATOM 1406 C CA . ASN A 1 172 ? -11.674 7.963 11.459 1.00 95.19 172 ASN A CA 1
ATOM 1407 C C . ASN A 1 172 ? -12.583 6.722 11.586 1.00 95.19 172 ASN A C 1
ATOM 1409 O O . ASN A 1 172 ? -13.035 6.189 10.570 1.00 95.19 172 ASN A O 1
ATOM 1413 N N . GLY A 1 173 ? -12.881 6.266 12.805 1.00 94.69 173 GLY A N 1
ATOM 1414 C CA . GLY A 1 173 ? -13.811 5.169 13.082 1.00 94.69 173 GLY A CA 1
ATOM 1415 C C . GLY A 1 173 ? -13.179 3.775 13.095 1.00 94.69 173 GLY A C 1
ATOM 1416 O O . GLY A 1 173 ? -13.856 2.784 12.806 1.00 94.69 173 GLY A O 1
ATOM 1417 N N . MET A 1 174 ? -11.869 3.667 13.362 1.00 95.06 174 MET A N 1
ATOM 1418 C CA . MET A 1 174 ? -11.166 2.376 13.378 1.00 95.06 174 MET A CA 1
ATOM 1419 C C . MET A 1 174 ? -11.787 1.405 14.386 1.00 95.06 174 MET A C 1
ATOM 1421 O O . MET A 1 174 ? -12.028 0.252 14.038 1.00 95.06 174 MET A O 1
ATOM 1425 N N . VAL A 1 175 ? -12.068 1.850 15.615 1.00 92.75 175 VAL A N 1
ATOM 1426 C CA . VAL A 1 175 ? -12.560 0.971 16.690 1.00 92.75 175 VAL A CA 1
ATOM 1427 C C . VAL A 1 175 ? -13.931 0.403 16.334 1.00 92.75 175 VAL A C 1
ATOM 1429 O O . VAL A 1 175 ? -14.131 -0.809 16.400 1.00 92.75 175 VAL A O 1
ATOM 1432 N N . GLU A 1 176 ? -14.856 1.250 15.892 1.00 93.38 176 GLU A N 1
ATOM 1433 C CA . GLU A 1 176 ? -16.204 0.862 15.483 1.00 93.38 176 GLU A CA 1
ATOM 1434 C C . GLU A 1 176 ? -16.160 -0.135 14.324 1.00 93.38 176 GLU A C 1
ATOM 1436 O O . GLU A 1 176 ? -16.829 -1.171 14.363 1.00 93.38 176 GLU A O 1
ATOM 1441 N N . ASN A 1 177 ? -15.329 0.140 13.316 1.00 93.12 177 ASN A N 1
ATOM 1442 C CA . ASN A 1 177 ? -15.207 -0.718 12.144 1.00 93.12 177 ASN A CA 1
ATOM 1443 C C . ASN A 1 177 ? -14.570 -2.075 12.475 1.00 93.12 177 ASN A C 1
ATOM 1445 O O . ASN A 1 177 ? -14.988 -3.090 11.913 1.00 93.12 177 ASN A O 1
ATOM 1449 N N . VAL A 1 178 ? -13.597 -2.119 13.391 1.00 91.31 178 VAL A N 1
ATOM 1450 C CA . VAL A 1 178 ? -13.000 -3.373 13.874 1.00 91.31 178 VAL A CA 1
ATOM 1451 C C . VAL A 1 178 ? -14.014 -4.173 14.690 1.00 91.31 178 VAL A C 1
ATOM 1453 O O . VAL A 1 178 ? -14.207 -5.352 14.404 1.00 91.31 178 VAL A O 1
ATOM 1456 N N . VAL A 1 179 ? -14.710 -3.548 15.646 1.00 89.56 179 VAL A N 1
ATOM 1457 C CA . VAL A 1 179 ? -15.739 -4.213 16.466 1.00 89.56 179 VAL A CA 1
ATOM 1458 C C . VAL A 1 179 ? -16.840 -4.805 15.588 1.00 89.56 179 VAL A C 1
ATOM 1460 O O . VAL A 1 179 ? -17.203 -5.964 15.762 1.00 89.56 179 VAL A O 1
ATOM 1463 N N . GLU A 1 180 ? -17.343 -4.052 14.610 1.00 87.50 180 GLU A N 1
ATOM 1464 C CA . GLU A 1 180 ? -18.348 -4.563 13.674 1.00 87.50 180 GLU A CA 1
ATOM 1465 C C . GLU A 1 180 ? -17.801 -5.694 12.794 1.00 87.50 180 GLU A C 1
ATOM 1467 O O . GLU A 1 180 ? -18.516 -6.636 12.451 1.00 87.50 180 GLU A O 1
ATOM 1472 N N . SER A 1 181 ? -16.522 -5.643 12.419 1.00 84.19 181 SER A N 1
ATOM 1473 C CA . SER A 1 181 ? -15.909 -6.742 11.677 1.00 84.19 181 SER A CA 1
ATOM 1474 C C . SER A 1 181 ? -15.855 -8.023 12.517 1.00 84.19 181 SER A C 1
ATOM 1476 O O . SER A 1 181 ? -16.216 -9.081 12.000 1.00 84.19 181 SER A O 1
ATOM 1478 N N . LEU A 1 182 ? -15.491 -7.914 13.805 1.00 81.56 182 LEU A N 1
ATOM 1479 C CA . LEU A 1 182 ? -15.394 -9.017 14.777 1.00 81.56 182 LEU A CA 1
ATOM 1480 C C . LEU A 1 182 ? -16.737 -9.681 15.103 1.00 81.56 182 LEU A C 1
ATOM 1482 O O . LEU A 1 182 ? -16.754 -10.853 15.464 1.00 81.56 182 LEU A O 1
ATOM 1486 N N . THR A 1 183 ? -17.859 -8.971 14.971 1.00 76.94 183 THR A N 1
ATOM 1487 C CA . THR A 1 183 ? -19.201 -9.521 15.239 1.00 76.94 183 THR A CA 1
ATOM 1488 C C . THR A 1 183 ? -19.832 -10.242 14.045 1.00 76.94 183 THR A C 1
ATOM 1490 O O . THR A 1 183 ? -20.918 -10.802 14.181 1.00 76.94 183 THR A O 1
ATOM 1493 N N . ASN A 1 184 ? -19.180 -10.254 12.877 1.00 69.25 184 ASN A N 1
ATOM 1494 C CA . ASN A 1 184 ? -19.650 -11.001 11.711 1.00 69.25 184 ASN A CA 1
ATOM 1495 C C . ASN A 1 184 ? -19.196 -12.475 11.765 1.00 69.25 184 ASN A C 1
ATOM 1497 O O . ASN A 1 184 ? -18.026 -12.747 12.027 1.00 69.25 184 ASN A O 1
ATOM 1501 N N . GLU A 1 185 ? -20.087 -13.406 11.386 1.00 57.44 185 GLU A N 1
ATOM 1502 C CA . GLU A 1 185 ? -19.908 -14.884 11.393 1.00 57.44 185 GLU A CA 1
ATOM 1503 C C . GLU A 1 185 ? -18.623 -15.397 10.698 1.00 57.44 185 GLU A C 1
ATOM 1505 O O . GLU A 1 185 ? -18.205 -16.535 10.878 1.00 57.44 185 GLU A O 1
ATOM 1510 N N . TRP A 1 186 ? -17.963 -14.565 9.891 1.00 58.38 186 TRP A N 1
ATOM 1511 C CA . TRP A 1 186 ? -16.750 -14.922 9.154 1.00 58.38 186 TRP A CA 1
ATOM 1512 C C . TRP A 1 186 ? -15.475 -14.976 10.006 1.00 58.38 186 TRP A C 1
ATOM 1514 O O . TRP A 1 186 ? -14.533 -15.676 9.641 1.00 58.38 186 TRP A O 1
ATOM 1524 N N . ILE A 1 187 ? -15.432 -14.244 11.120 1.00 57.47 187 ILE A N 1
ATOM 1525 C CA . ILE A 1 187 ? -14.264 -14.189 12.010 1.00 57.47 187 ILE A CA 1
ATOM 1526 C C . ILE A 1 187 ? -14.200 -15.399 12.959 1.00 57.47 187 ILE A C 1
ATOM 1528 O O . ILE A 1 187 ? -13.153 -15.677 13.538 1.00 57.47 187 ILE A O 1
ATOM 1532 N N . GLU A 1 188 ? -15.260 -16.209 13.020 1.00 53.56 188 GLU A N 1
ATOM 1533 C CA . GLU A 1 188 ? -15.311 -17.419 13.850 1.00 53.56 188 GLU A CA 1
ATOM 1534 C C . GLU A 1 188 ? -14.288 -18.502 13.449 1.00 53.56 188 GLU A C 1
ATOM 1536 O O . GLU A 1 188 ? -14.048 -19.418 14.231 1.00 53.56 188 GLU A O 1
ATOM 1541 N N . ASN A 1 189 ? -13.648 -18.397 12.274 1.00 62.72 189 ASN A N 1
ATOM 1542 C CA . ASN A 1 189 ? -12.710 -19.407 11.764 1.00 62.72 189 ASN A CA 1
ATOM 1543 C C . ASN A 1 189 ? -11.262 -18.919 11.547 1.00 62.72 189 ASN A C 1
ATOM 1545 O O . ASN A 1 189 ? -10.429 -19.719 11.120 1.00 62.72 189 ASN A O 1
ATOM 1549 N N . ASP A 1 190 ? -10.939 -17.648 11.823 1.00 75.88 190 ASP A N 1
ATOM 1550 C CA . ASP A 1 190 ? -9.566 -17.125 11.716 1.00 75.88 190 ASP A CA 1
ATOM 1551 C C . ASP A 1 190 ? -9.138 -16.443 13.025 1.00 75.88 190 ASP A C 1
ATOM 1553 O O . ASP A 1 190 ? -9.305 -15.237 13.223 1.00 75.88 190 ASP A O 1
ATOM 1557 N N . GLU A 1 191 ? -8.566 -17.245 13.929 1.00 80.50 191 GLU A N 1
ATOM 1558 C CA . GLU A 1 191 ? -8.063 -16.801 15.236 1.00 80.50 191 GLU A CA 1
ATOM 1559 C C . GLU A 1 191 ? -7.047 -15.657 15.123 1.00 80.50 191 GLU A C 1
ATOM 1561 O O . GLU A 1 191 ? -6.978 -14.803 16.010 1.00 80.50 191 GLU A O 1
ATOM 1566 N N . ARG A 1 192 ? -6.276 -15.605 14.027 1.00 84.31 192 ARG A N 1
ATOM 1567 C CA . ARG A 1 192 ? -5.294 -14.541 13.810 1.00 84.31 192 ARG A CA 1
ATOM 1568 C C . ARG A 1 192 ? -6.002 -13.207 13.627 1.00 84.31 192 ARG A C 1
ATOM 1570 O O . ARG A 1 192 ? -5.648 -12.241 14.286 1.00 84.31 192 ARG A O 1
ATOM 1577 N N . MET A 1 193 ? -7.040 -13.171 12.793 1.00 81.81 193 MET A N 1
ATOM 1578 C CA . MET A 1 193 ? -7.807 -11.946 12.538 1.00 81.81 193 MET A CA 1
ATOM 1579 C C . MET A 1 193 ? -8.567 -11.472 13.779 1.00 81.81 193 MET A C 1
ATOM 1581 O O . MET A 1 193 ? -8.665 -10.267 14.012 1.00 81.81 193 MET A O 1
ATOM 1585 N N . VAL A 1 194 ? -9.064 -12.400 14.607 1.00 84.00 194 VAL A N 1
ATOM 1586 C CA . VAL A 1 194 ? -9.624 -12.055 15.925 1.00 84.00 194 VAL A CA 1
ATOM 1587 C C . VAL A 1 194 ? -8.566 -11.360 16.778 1.00 84.00 194 VAL A C 1
ATOM 1589 O O . VAL A 1 194 ? -8.827 -10.289 17.325 1.00 84.00 194 VAL A O 1
ATOM 1592 N N . SER A 1 195 ? -7.377 -11.962 16.885 1.00 86.62 195 SER A N 1
ATOM 1593 C CA . SER A 1 195 ? -6.272 -11.429 17.685 1.00 86.62 195 SER A CA 1
ATOM 1594 C C . SER A 1 195 ? -5.845 -10.046 17.200 1.00 86.62 195 SER A C 1
ATOM 1596 O O . SER A 1 195 ? -5.793 -9.117 18.004 1.00 86.62 195 SER A O 1
ATOM 1598 N N . ASP A 1 196 ? -5.623 -9.886 15.892 1.00 88.12 196 ASP A N 1
ATOM 1599 C CA . ASP A 1 196 ? -5.218 -8.621 15.273 1.00 88.12 196 ASP A CA 1
ATOM 1600 C C . ASP A 1 196 ? -6.261 -7.521 15.570 1.00 88.12 196 ASP A C 1
ATOM 1602 O O . ASP A 1 196 ? -5.916 -6.415 15.991 1.00 88.12 196 ASP A O 1
ATOM 1606 N N . GLY A 1 197 ? -7.557 -7.840 15.447 1.00 85.62 197 GLY A N 1
ATOM 1607 C CA . GLY A 1 197 ? -8.643 -6.907 15.763 1.00 85.62 197 GLY A CA 1
ATOM 1608 C C . GLY A 1 197 ? -8.743 -6.544 17.244 1.00 85.62 197 GLY A C 1
ATOM 1609 O O . GLY A 1 197 ? -8.902 -5.368 17.584 1.00 85.62 197 GLY A O 1
ATOM 1610 N N . LEU A 1 198 ? -8.609 -7.517 18.145 1.00 87.00 198 LEU A N 1
ATOM 1611 C CA . LEU A 1 198 ? -8.578 -7.246 19.583 1.00 87.00 198 LEU A CA 1
ATOM 1612 C C . LEU A 1 198 ? -7.365 -6.391 19.966 1.00 87.00 198 LEU A C 1
ATOM 1614 O O . LEU A 1 198 ? -7.503 -5.489 20.789 1.00 87.00 198 LEU A O 1
ATOM 1618 N N . GLU A 1 199 ? -6.198 -6.612 19.361 1.00 88.12 199 GLU A N 1
ATOM 1619 C CA . GLU A 1 199 ? -5.007 -5.790 19.590 1.00 88.12 199 GLU A CA 1
ATOM 1620 C C . GLU A 1 199 ? -5.178 -4.350 19.094 1.00 88.12 199 GLU A C 1
ATOM 1622 O O . GLU A 1 199 ? -4.745 -3.419 19.784 1.00 88.12 199 GLU A O 1
ATOM 1627 N N . CYS A 1 200 ? -5.863 -4.141 17.964 1.00 89.56 200 CYS A N 1
ATOM 1628 C CA . CYS A 1 200 ? -6.243 -2.804 17.505 1.00 89.56 200 CYS A CA 1
ATOM 1629 C C . CYS A 1 200 ? -7.141 -2.088 18.524 1.00 89.56 200 CYS A C 1
ATOM 1631 O O . CYS A 1 200 ? -6.873 -0.941 18.882 1.00 89.56 200 CYS A O 1
ATOM 1633 N N . ILE A 1 201 ? -8.168 -2.772 19.040 1.00 87.44 201 ILE A N 1
ATOM 1634 C CA . ILE A 1 201 ? -9.066 -2.220 20.068 1.00 87.44 201 ILE A CA 1
ATOM 1635 C C . ILE A 1 201 ? -8.303 -1.952 21.372 1.00 87.44 201 ILE A C 1
ATOM 1637 O O . ILE A 1 201 ? -8.454 -0.904 21.983 1.00 87.44 201 ILE A O 1
ATOM 1641 N N . LEU A 1 202 ? -7.452 -2.873 21.824 1.00 89.12 202 LEU A N 1
ATOM 1642 C CA . LEU A 1 202 ? -6.694 -2.688 23.064 1.00 89.12 202 LEU A CA 1
ATOM 1643 C C . LEU A 1 202 ? -5.715 -1.516 22.974 1.00 89.12 202 LEU A C 1
ATOM 1645 O O . LEU A 1 202 ? -5.481 -0.830 23.969 1.00 89.12 202 LEU A O 1
ATOM 1649 N N . SER A 1 203 ? -5.151 -1.279 21.792 1.00 86.12 203 SER A N 1
ATOM 1650 C CA . SER A 1 203 ? -4.246 -0.157 21.550 1.00 86.12 203 SER A CA 1
ATOM 1651 C C . SER A 1 203 ? -4.942 1.197 21.683 1.00 86.12 203 SER A C 1
ATOM 1653 O O . SER A 1 203 ? -4.301 2.134 22.148 1.00 86.12 203 SER A O 1
ATOM 1655 N N . SER A 1 204 ? -6.251 1.303 21.414 1.00 81.56 204 SER A N 1
ATOM 1656 C CA . SER A 1 204 ? 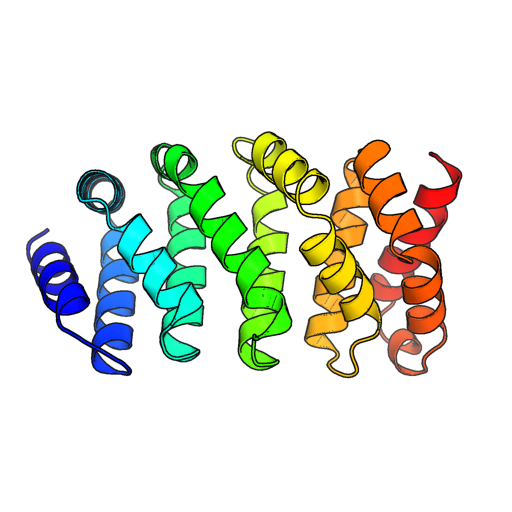-6.983 2.567 21.587 1.00 81.56 204 SER A CA 1
ATOM 1657 C C . SER A 1 204 ? -7.143 3.005 23.044 1.00 81.56 204 SER A C 1
ATOM 1659 O O . SER A 1 204 ? -7.423 4.167 23.298 1.00 81.56 204 SER A O 1
ATOM 1661 N N . PHE A 1 205 ? -6.972 2.098 24.010 1.00 83.38 205 PHE A N 1
ATOM 1662 C CA . PHE A 1 205 ? -6.999 2.432 25.440 1.00 83.38 205 PHE A CA 1
ATOM 1663 C C . PHE A 1 205 ? -5.627 2.820 26.003 1.00 83.38 205 PHE A C 1
ATOM 1665 O O . PHE A 1 205 ? -5.530 3.182 27.175 1.00 83.38 205 PHE A O 1
ATOM 1672 N N . LYS A 1 206 ? -4.558 2.664 25.212 1.00 80.06 206 LYS A N 1
ATOM 1673 C CA . LYS A 1 206 ? -3.179 2.966 25.624 1.00 80.06 206 LYS A CA 1
ATOM 1674 C C . LYS A 1 206 ? -2.721 4.360 25.206 1.00 80.06 206 LYS A C 1
ATOM 1676 O O . LYS A 1 206 ? -1.645 4.767 25.645 1.00 80.06 206 LYS A O 1
ATOM 1681 N N . VAL A 1 207 ? -3.480 5.017 24.331 1.00 74.50 207 VAL A N 1
ATOM 1682 C CA . VAL A 1 207 ? -3.184 6.361 23.834 1.00 74.50 207 VAL A CA 1
ATOM 1683 C C . VAL A 1 207 ? -3.803 7.409 24.746 1.00 74.50 207 VAL A C 1
ATOM 1685 O O . VAL A 1 207 ? -4.945 7.182 25.204 1.00 74.50 207 VAL A O 1
#

InterPro domains:
  IPR011989 Armadillo-like helical [G3DSA:1.25.10.10] (1-207)
  IPR016024 Armadillo-type fold [SSF48371] (3-206)

Radius of gyration: 18.2 Å; chains: 1; bounding box: 42×33×52 Å

Foldseek 3Di:
DVLLVVLLVVCVVDADPSVLVSLVSNLVVCLVPVVSVVVCVVVPVLVVLLCCCQPGDLSNVLSSLVSVLSNLVRYPVCLVSVLVSLVSLLVCLVVDDPVSNLSSLVSLLSQLVRPSNNVVSLVSLLVRLSSLLSLLQQCQDPDPSSVQSSLSNLLSVLVVLPVSSLVSNVVSPNLVSLVVSCPDPVCVPPVPSVVSSVSSNVSNVVD

Sequence (207 aa):
MKIYEIAHEFLQQSFGDVMAIMLIVMKHTSESFQSIIKTALDNGIMHQLVSIILYDSDKCKERVLKMVLVWCKKCDSLWLSMNSFVLSIFNYLQEASNDILVELIYFLNKLFLFEQYLPSYLKLLKENADALQFLVTCIRSKYLKIKELSLELFHQICLLNDCQLIELAIDNGMVENVVESLTNEWIENDERMVSDGLECILSSFKV

Secondary structure (DSSP, 8-state):
-HHHHHHHHHHTT--HHHHHHHHHHHHHHHHH-HHHHHHHHHTTHHHHHHHHHHHS-HHHHHHHHHHHHHHHTT-GGGHHHHHHHHHHHHHHTTT--HHHHHHHHHHHHHHTT-TTTHHHHHHHHHH-HHHHHHHHHHTT-SSHHHHHHHHHHHHHHHHTT-HHHHHHHHHTTHHHHHHHHHTSTTGGG-HHHHHHHHHHHHHTT--